Protein AF-D5AI61-F1 (afdb_monomer_lite)

Foldseek 3Di:
DVVVVVPPPVDDDDQDDWAWDWPFQALKIWTDQSVLQKIKIWAAFAQNYKQDDDDPNPPQLSQRVRQRAMDMDFVPPCWCHDCCVVPFDSQQGAQHKHFPDDDGGRPQTDGHPDPQFTKDDDPRQWIKTWDFDAHSVRQWTWTWIWIGHNNDIDTDIPPIGGDDPRDMDGRNDDTDDDPPFDKWKDFPNHTDDQQDKDKDAFTQKIWMDSPDSRPIDMDGDPGTHIDIGHDDD

Secondary structure (DSSP, 8-state):
-HHHHHH-TTSPPPPP--EEEEETTTTEEEEEETTTTEEEEEE--BTTBBS---BTTB-TT-TTTTSSEEEEESS-TTTTSTTHHHHS-GGG-TT-EEE-----TT----B-S---EEEEEETTTEEEEEEEEE-TTSSEEEEEEEEEESS-EEEEEEEEEE--TT-EEE-----PPPTTPPPEEEETTEEE-TTS-EEEEEEEEEEEESS-GGG-EEEEEEEEEEEEE----

InterPro domains:
  IPR003159 Polysaccharide lyase family 8, central domain [PF02278] (22-224)
  IPR011013 Galactose mutarotase-like domain superfamily [SSF74650] (19-230)
  IPR014718 Glycoside hydrolase-type carbohydrate-binding [G3DSA:2.70.98.10] (24-233)
  IPR038970 Polysaccharide lyase 8 [PTHR38481] (18-225)

pLDDT: mean 97.15, std 2.99, range [64.62, 98.94]

Sequence (233 aa):
MVNKLLADNQIPAEVDKDYIAAFNNMDKFVYRSAQEGFTFALSMYSSKTQNYEDMNNENRKGWYTADGMVYLYNDDLSHYSNHYWATVDPYRLPGTTTTKDKREDGSGEVTLASDFVGASQLGNRLATIAMNFNNWNNSLTARKAWIVLGNKIVFLGTDIQHQSAQGAVTTIENRKLLTGEKYSYYINGQPVDLSKEVVTDKTQSFYMTNGKDNQSIGYVFLNQLPTYAKLDQ

Radius of gyration: 18.95 Å; chains: 1; bounding box: 59×38×42 Å

Structure (mmCIF, N/CA/C/O backbone):
data_AF-D5AI61-F1
#
_entry.id   AF-D5AI61-F1
#
loop_
_atom_site.group_PDB
_atom_site.id
_atom_site.type_symbol
_atom_site.label_atom_id
_atom_site.label_alt_id
_atom_site.label_comp_id
_atom_site.label_asym_id
_atom_site.label_entity_id
_atom_site.label_seq_id
_atom_site.pdbx_PDB_ins_code
_atom_site.Cartn_x
_atom_site.Cartn_y
_atom_site.Cartn_z
_atom_site.occupancy
_atom_site.B_iso_or_equiv
_atom_site.auth_seq_id
_atom_site.auth_comp_id
_atom_site.auth_asym_id
_atom_site.auth_atom_id
_atom_site.pdbx_PDB_model_num
ATOM 1 N N . MET A 1 1 ? -34.255 14.496 3.385 1.00 82.88 1 MET A N 1
ATOM 2 C CA . MET A 1 1 ? -34.353 13.029 3.225 1.00 82.88 1 MET A CA 1
ATOM 3 C C . MET A 1 1 ? -33.429 12.315 4.209 1.00 82.88 1 MET A C 1
ATOM 5 O O . MET A 1 1 ? -33.955 11.610 5.054 1.00 82.88 1 MET A O 1
ATOM 9 N N . VAL A 1 2 ? -32.115 12.590 4.215 1.00 94.62 2 VAL A N 1
ATOM 10 C CA . VAL A 1 2 ? -31.148 11.982 5.163 1.00 94.62 2 VAL A CA 1
ATOM 11 C C . VAL A 1 2 ? -31.509 12.202 6.640 1.00 94.62 2 VAL A C 1
ATOM 13 O O . VAL A 1 2 ? -31.572 11.239 7.389 1.00 94.62 2 VAL A O 1
ATOM 16 N N . ASN A 1 3 ? -31.861 13.426 7.053 1.00 96.25 3 ASN A N 1
ATOM 17 C CA . ASN A 1 3 ? -32.232 13.690 8.456 1.00 96.25 3 ASN A CA 1
ATOM 18 C C . ASN A 1 3 ? -33.438 12.869 8.936 1.00 96.25 3 ASN A C 1
ATOM 20 O O . ASN A 1 3 ? -33.530 12.569 10.118 1.00 96.25 3 ASN A O 1
ATOM 24 N N . LYS A 1 4 ? -34.363 12.515 8.031 1.00 96.19 4 LYS A N 1
ATOM 25 C CA . LYS A 1 4 ? -35.506 11.664 8.383 1.00 96.19 4 LYS A CA 1
ATOM 26 C C . LYS A 1 4 ? -35.062 10.219 8.609 1.00 96.19 4 LYS A C 1
ATOM 28 O O . LYS A 1 4 ? -35.510 9.624 9.569 1.00 96.19 4 LYS A O 1
ATOM 33 N N . LEU A 1 5 ? -34.157 9.705 7.773 1.00 95.31 5 LEU A N 1
ATOM 34 C CA . LEU A 1 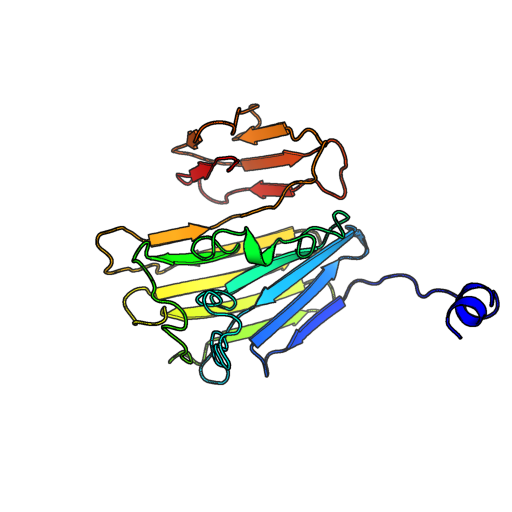5 ? -33.568 8.372 7.931 1.00 95.31 5 LEU A CA 1
ATOM 35 C C . LEU A 1 5 ? -32.780 8.252 9.244 1.00 95.31 5 LEU A C 1
ATOM 37 O O . LEU A 1 5 ? -32.985 7.307 9.988 1.00 95.31 5 LEU A O 1
ATOM 41 N N . LEU A 1 6 ? -31.922 9.231 9.554 1.00 95.62 6 LEU A N 1
ATOM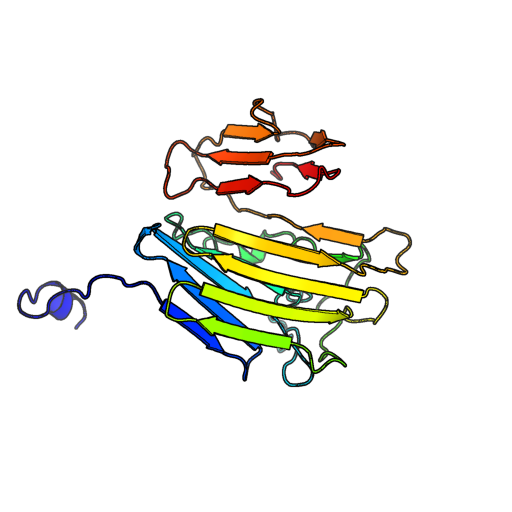 42 C CA . LEU A 1 6 ? -31.108 9.218 10.780 1.00 95.62 6 LEU A CA 1
ATOM 43 C C . LEU A 1 6 ? -31.936 9.351 12.066 1.00 95.62 6 LEU A C 1
ATOM 45 O O . LEU A 1 6 ? -31.479 8.942 13.127 1.00 95.62 6 LEU A O 1
ATOM 49 N N . ALA A 1 7 ? -33.122 9.956 11.980 1.00 95.81 7 ALA A N 1
ATOM 50 C CA . ALA A 1 7 ? -34.032 10.116 13.111 1.00 95.81 7 ALA A CA 1
ATOM 51 C C . ALA A 1 7 ? -35.032 8.955 13.254 1.00 95.81 7 ALA A C 1
ATOM 53 O O . ALA A 1 7 ? -35.775 8.911 14.237 1.00 95.81 7 ALA A O 1
ATOM 54 N N . ASP A 1 8 ? -35.101 8.051 12.274 1.00 96.50 8 ASP A N 1
ATOM 55 C CA . ASP A 1 8 ? -36.053 6.947 12.273 1.00 96.50 8 ASP A CA 1
ATOM 56 C C . ASP A 1 8 ? -35.492 5.738 13.031 1.00 96.50 8 ASP A C 1
ATOM 58 O O . ASP A 1 8 ? -34.807 4.881 12.478 1.00 96.50 8 ASP A O 1
ATOM 62 N N . ASN A 1 9 ? -35.832 5.651 14.318 1.00 94.81 9 ASN A N 1
ATOM 63 C CA . ASN A 1 9 ? -35.420 4.550 15.192 1.00 94.81 9 ASN A CA 1
ATOM 64 C C . ASN A 1 9 ? -36.032 3.186 14.806 1.00 94.81 9 ASN A C 1
ATOM 66 O O . ASN A 1 9 ? -35.686 2.180 15.425 1.00 94.81 9 ASN A O 1
ATOM 70 N N . GLN A 1 10 ? -36.953 3.128 13.832 1.00 96.88 10 GLN A N 1
ATOM 71 C CA . GLN A 1 10 ? -37.458 1.861 13.288 1.00 96.88 10 GLN A CA 1
ATOM 72 C C . GLN A 1 10 ? -36.506 1.248 12.256 1.00 96.88 10 GLN A C 1
ATOM 74 O O . GLN A 1 10 ? -36.658 0.074 11.918 1.00 96.88 10 GLN A O 1
ATOM 79 N N . ILE A 1 11 ? -35.527 2.015 11.769 1.00 95.38 11 ILE A N 1
ATOM 80 C CA . ILE A 1 11 ? -34.514 1.560 10.819 1.00 95.38 11 ILE A CA 1
ATOM 81 C C . ILE A 1 11 ? -33.218 1.301 11.602 1.00 95.38 11 ILE A C 1
ATOM 83 O O . ILE A 1 11 ? -32.476 2.241 11.891 1.00 95.38 11 ILE A O 1
ATOM 87 N N . PRO A 1 12 ? -32.925 0.048 11.994 1.00 93.56 12 PRO A N 1
ATOM 88 C CA . PRO A 1 12 ? -31.716 -0.252 12.746 1.00 93.56 12 PRO A CA 1
ATOM 89 C C . PRO A 1 12 ? -30.473 -0.061 11.873 1.00 93.56 12 PRO A C 1
ATOM 91 O O . PRO A 1 12 ? -30.453 -0.444 10.702 1.00 93.56 12 PRO A O 1
ATOM 94 N N . ALA A 1 13 ? -29.409 0.477 12.469 1.00 92.88 13 ALA A N 1
ATOM 95 C CA . ALA A 1 13 ? -28.090 0.439 11.854 1.00 92.88 13 ALA A CA 1
ATOM 96 C C . ALA A 1 13 ? -27.605 -1.016 11.775 1.00 92.88 13 ALA A C 1
ATOM 98 O O . ALA A 1 13 ? -27.702 -1.766 12.750 1.00 92.88 13 ALA A O 1
ATOM 99 N N . GLU A 1 14 ? -27.080 -1.418 10.619 1.00 93.12 14 GLU A N 1
ATOM 100 C CA . GLU A 1 14 ? -26.435 -2.721 10.496 1.00 93.12 14 GLU A CA 1
ATOM 101 C C . GLU A 1 14 ? -25.101 -2.716 11.255 1.00 93.12 14 GLU A C 1
ATOM 103 O O . GLU A 1 14 ? -24.367 -1.728 11.256 1.00 93.12 14 GLU A O 1
ATOM 108 N N . VAL A 1 15 ? -24.797 -3.829 11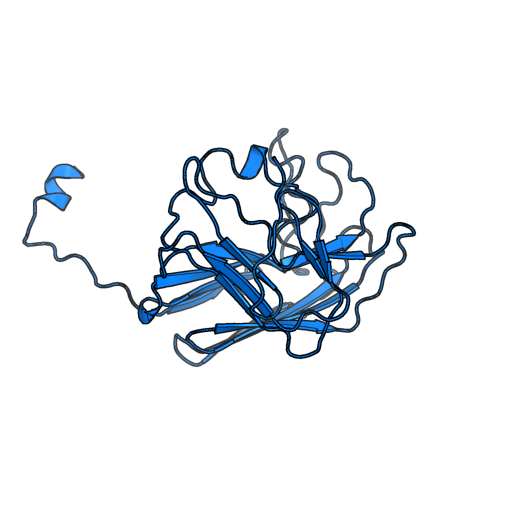.921 1.00 92.12 15 VAL A N 1
ATOM 109 C CA . VAL A 1 15 ? -23.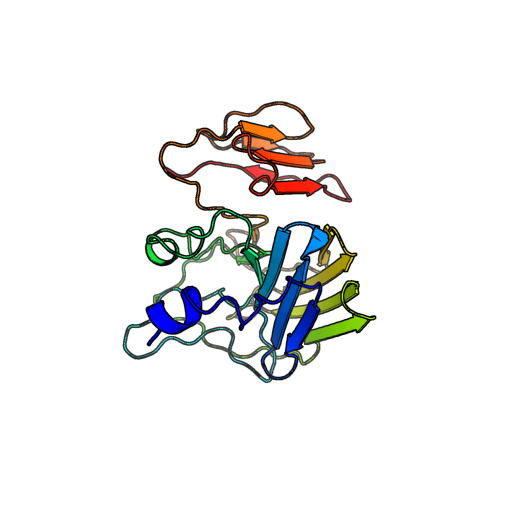504 -4.024 12.577 1.00 92.12 15 VAL A CA 1
ATOM 110 C C . VAL A 1 15 ? -22.482 -4.437 11.525 1.00 92.12 15 VAL A C 1
ATOM 112 O O . VAL A 1 15 ? -22.720 -5.387 10.777 1.00 92.12 15 VAL A O 1
ATOM 115 N N . ASP A 1 16 ? -21.341 -3.750 11.509 1.00 92.31 16 ASP A N 1
ATOM 116 C CA . ASP A 1 16 ? -20.201 -4.082 10.656 1.00 92.31 16 ASP A CA 1
ATOM 117 C C . ASP A 1 16 ? -19.784 -5.553 10.812 1.00 92.31 16 ASP A C 1
ATOM 119 O O . ASP A 1 16 ? -19.707 -6.096 11.917 1.00 92.31 16 ASP A O 1
ATOM 123 N N . LYS A 1 17 ? -19.481 -6.203 9.685 1.00 96.81 17 LYS A N 1
ATOM 124 C CA . LYS A 1 17 ? -19.081 -7.615 9.622 1.00 96.81 17 LYS A CA 1
ATOM 125 C C . LYS A 1 17 ? -17.765 -7.770 8.884 1.00 96.81 17 LYS A C 1
ATOM 127 O O . LYS A 1 17 ? -17.428 -6.976 8.006 1.00 96.81 17 LYS A O 1
ATOM 132 N N . ASP A 1 18 ? -17.053 -8.842 9.211 1.00 98.00 18 ASP A N 1
ATOM 133 C CA . ASP A 1 18 ? -15.907 -9.245 8.413 1.00 98.00 18 ASP A CA 1
ATOM 134 C C . ASP A 1 18 ? -16.371 -9.689 7.028 1.00 98.00 18 ASP A C 1
ATOM 136 O O . ASP A 1 18 ? -17.291 -10.509 6.902 1.00 98.00 18 ASP A O 1
ATOM 140 N N . TYR A 1 19 ? -15.710 -9.193 5.989 1.00 97.94 19 TYR A N 1
ATOM 141 C CA . TYR A 1 19 ? -15.946 -9.660 4.632 1.00 97.94 19 TYR A CA 1
ATOM 142 C C . TYR A 1 19 ? -14.691 -9.547 3.777 1.00 97.94 19 TYR A C 1
ATOM 144 O O . TYR A 1 19 ? -13.833 -8.690 3.989 1.00 97.94 19 TYR A O 1
ATOM 152 N N . ILE A 1 20 ? -14.628 -10.413 2.770 1.00 98.62 20 ILE A N 1
ATOM 153 C CA . ILE A 1 20 ? -13.637 -10.364 1.702 1.00 98.62 20 ILE A CA 1
ATOM 154 C C . ILE A 1 20 ? -14.385 -10.209 0.385 1.00 98.62 20 ILE A C 1
ATOM 156 O O . ILE A 1 20 ? -15.352 -10.928 0.131 1.00 98.62 20 ILE A O 1
ATOM 160 N N . ALA A 1 21 ? -13.912 -9.288 -0.446 1.00 98.31 21 ALA A N 1
ATOM 161 C CA . ALA A 1 21 ? -14.341 -9.135 -1.822 1.00 98.31 21 ALA A CA 1
ATOM 162 C C . ALA A 1 21 ? -13.124 -9.249 -2.751 1.00 98.31 21 ALA A C 1
ATOM 164 O O . ALA A 1 21 ? -12.309 -8.329 -2.870 1.00 98.31 21 ALA A O 1
ATOM 165 N N . ALA A 1 22 ? -12.999 -10.406 -3.403 1.00 98.31 22 ALA A N 1
ATOM 166 C CA . ALA A 1 22 ? -12.001 -10.671 -4.433 1.00 98.31 22 ALA A CA 1
ATOM 167 C C . ALA A 1 22 ? -12.536 -10.263 -5.817 1.00 98.31 22 ALA A C 1
ATOM 169 O O . ALA A 1 22 ? -13.151 -11.059 -6.530 1.00 98.31 22 ALA A O 1
ATOM 170 N N . PHE A 1 23 ? -12.295 -9.017 -6.222 1.00 98.56 23 PHE A N 1
ATOM 171 C CA . PHE A 1 23 ? -12.720 -8.486 -7.517 1.00 98.56 23 PHE A CA 1
ATOM 172 C C . PHE A 1 23 ? -11.721 -8.839 -8.629 1.00 98.56 23 PHE A C 1
ATOM 174 O O . PHE A 1 23 ? -11.141 -7.967 -9.276 1.00 98.56 23 PHE A O 1
ATOM 181 N N . ASN A 1 24 ? -11.540 -10.139 -8.874 1.00 98.69 24 ASN A N 1
ATOM 182 C CA . ASN A 1 24 ? -10.566 -10.672 -9.837 1.00 98.69 24 ASN A CA 1
ATOM 183 C C . ASN A 1 24 ? -10.771 -10.170 -11.279 1.00 98.69 24 ASN A C 1
ATOM 185 O O . ASN A 1 24 ? -9.823 -10.137 -12.057 1.00 98.69 24 ASN A O 1
ATOM 189 N N . ASN A 1 25 ? -11.986 -9.761 -11.653 1.00 98.38 25 ASN A N 1
ATOM 190 C CA . ASN A 1 25 ? -12.260 -9.230 -12.994 1.00 98.38 25 ASN A CA 1
ATOM 191 C C . ASN A 1 25 ? -11.723 -7.808 -13.209 1.00 98.38 25 ASN A C 1
ATOM 193 O O . ASN A 1 25 ? -11.596 -7.389 -14.352 1.00 98.38 25 ASN A O 1
ATOM 197 N N . MET A 1 26 ? -11.406 -7.084 -12.134 1.00 98.50 26 MET A N 1
ATOM 198 C CA . MET A 1 26 ? -10.791 -5.753 -12.194 1.00 98.50 26 MET A CA 1
ATOM 199 C C . MET A 1 26 ? -9.476 -5.668 -11.400 1.00 98.50 26 MET A C 1
ATOM 201 O O . MET A 1 26 ? -8.980 -4.577 -11.121 1.00 98.50 26 MET A O 1
ATOM 205 N N . ASP A 1 27 ? -8.926 -6.826 -11.019 1.00 98.81 27 ASP A N 1
ATOM 206 C CA . ASP A 1 27 ? -7.678 -6.980 -10.266 1.00 98.81 27 ASP A CA 1
ATOM 207 C C . ASP A 1 27 ? -7.628 -6.119 -8.986 1.00 98.81 27 ASP A C 1
ATOM 209 O O . ASP A 1 27 ? -6.625 -5.483 -8.662 1.00 98.81 27 ASP A O 1
ATOM 213 N N . LYS A 1 28 ? -8.742 -6.090 -8.243 1.00 98.88 28 LYS A N 1
ATOM 214 C CA . LYS A 1 28 ? -8.846 -5.426 -6.934 1.00 98.88 28 LYS A CA 1
ATOM 215 C C . LYS A 1 28 ? -9.217 -6.421 -5.846 1.00 98.88 28 LYS A C 1
ATOM 217 O O . LYS A 1 28 ? -9.885 -7.426 -6.092 1.00 98.88 28 LYS A O 1
ATOM 222 N N . PHE A 1 29 ? -8.812 -6.118 -4.622 1.00 98.88 29 PHE A N 1
ATOM 223 C CA . PHE A 1 29 ? -9.141 -6.922 -3.452 1.00 98.88 29 PHE A CA 1
ATOM 224 C C . PHE A 1 29 ? -9.470 -6.020 -2.266 1.00 98.88 29 PHE A C 1
ATOM 226 O O . PHE A 1 29 ? -8.781 -5.029 -2.040 1.00 98.88 29 PHE A O 1
ATOM 233 N N . VAL A 1 30 ? -10.506 -6.377 -1.507 1.00 98.88 30 VAL A N 1
ATOM 234 C CA . VAL A 1 30 ? -10.900 -5.698 -0.268 1.00 98.88 30 VAL A CA 1
ATOM 235 C C . VAL A 1 30 ? -11.107 -6.735 0.827 1.00 98.88 30 VAL A C 1
ATOM 237 O O . VAL A 1 30 ? -11.789 -7.738 0.624 1.00 98.88 30 VAL A O 1
ATOM 240 N N . TYR A 1 31 ? -10.552 -6.467 2.003 1.00 98.81 31 TYR A N 1
ATOM 241 C CA . TYR A 1 31 ? -10.808 -7.191 3.236 1.00 98.81 31 TYR A CA 1
ATOM 242 C C . TYR A 1 31 ? -11.186 -6.211 4.344 1.00 98.81 31 TYR A C 1
ATOM 244 O O . TYR A 1 31 ? -10.370 -5.387 4.754 1.00 98.81 31 TYR A O 1
ATOM 252 N N . ARG A 1 32 ? -12.410 -6.327 4.859 1.00 98.38 32 ARG A N 1
ATOM 253 C CA . ARG A 1 32 ? -12.859 -5.646 6.076 1.00 98.38 32 ARG A CA 1
ATOM 254 C C . ARG A 1 32 ? -12.704 -6.604 7.251 1.00 98.38 32 ARG A C 1
ATOM 256 O O . ARG A 1 32 ? -13.327 -7.662 7.256 1.00 98.38 32 ARG A O 1
ATOM 263 N N . SER A 1 33 ? -11.929 -6.202 8.255 1.00 97.94 33 SER A N 1
ATOM 264 C CA . SER A 1 33 ? -11.872 -6.857 9.564 1.00 97.94 33 SER A CA 1
ATOM 265 C C . SER A 1 33 ? -12.657 -6.021 10.572 1.00 97.94 33 SER A C 1
ATOM 267 O O . SER A 1 33 ? -12.100 -5.128 11.213 1.00 97.94 33 SER A O 1
ATOM 269 N N . ALA A 1 34 ? -13.963 -6.265 10.688 1.00 96.50 34 ALA A N 1
ATOM 270 C CA . ALA A 1 34 ? -14.834 -5.577 11.639 1.00 96.50 34 ALA A CA 1
ATOM 271 C C . ALA A 1 34 ? -14.358 -5.777 13.081 1.00 96.50 34 ALA A C 1
ATOM 273 O O . ALA A 1 34 ? -14.339 -4.819 13.848 1.00 96.50 34 ALA A O 1
ATOM 274 N N . GLN A 1 35 ? -13.884 -6.985 13.404 1.00 94.50 35 GLN A N 1
ATOM 275 C CA . GLN A 1 35 ? -13.362 -7.315 14.737 1.00 94.50 35 GLN A CA 1
ATOM 276 C C . GLN A 1 35 ? -12.160 -6.453 15.142 1.00 94.50 35 GLN A C 1
ATOM 278 O O . GLN A 1 35 ? -12.032 -6.100 16.306 1.00 94.50 35 GLN A O 1
ATOM 283 N N . GLU A 1 36 ? -11.301 -6.106 14.181 1.00 96.44 36 GLU A N 1
ATOM 284 C CA . GLU A 1 36 ? -10.056 -5.364 14.430 1.00 96.44 36 GLU A CA 1
ATOM 285 C C . GLU A 1 36 ? -10.150 -3.889 14.004 1.00 96.44 36 GLU A C 1
ATOM 287 O O . GLU A 1 36 ? -9.160 -3.168 14.044 1.00 96.44 36 GLU A O 1
ATOM 292 N N . GLY A 1 37 ? -11.314 -3.434 13.527 1.00 96.50 37 GLY A N 1
ATOM 293 C CA . GLY A 1 37 ? -11.520 -2.029 13.167 1.00 96.50 37 GLY A CA 1
ATOM 294 C C . GLY A 1 37 ? -10.734 -1.525 11.947 1.00 96.50 37 GLY A C 1
ATOM 295 O O . GLY A 1 37 ? -10.520 -0.325 11.837 1.00 96.50 37 GLY A O 1
ATOM 296 N N . PHE A 1 38 ? -10.324 -2.389 11.005 1.00 98.25 38 PHE A N 1
ATOM 297 C CA . PHE A 1 38 ? -9.625 -1.939 9.788 1.00 98.25 38 PHE A CA 1
ATOM 298 C C . PHE A 1 38 ? -10.205 -2.498 8.481 1.00 98.25 38 PHE A C 1
ATOM 300 O O . PHE A 1 38 ? -10.920 -3.507 8.464 1.00 98.25 38 PHE A O 1
ATOM 307 N N . THR A 1 39 ? -9.870 -1.840 7.369 1.00 98.69 39 THR A N 1
ATOM 308 C CA . THR A 1 39 ? -10.045 -2.359 6.005 1.00 98.69 39 THR A CA 1
ATOM 309 C C . THR A 1 39 ? -8.709 -2.338 5.277 1.00 98.69 39 THR A C 1
ATOM 311 O O . THR A 1 39 ? -8.061 -1.298 5.189 1.00 98.69 39 THR A O 1
ATOM 314 N N . PHE A 1 40 ? -8.313 -3.482 4.734 1.00 98.88 40 PHE A N 1
ATOM 315 C CA . PHE A 1 40 ? -7.188 -3.622 3.822 1.00 98.88 40 PHE A CA 1
ATOM 316 C C . PHE A 1 40 ? -7.724 -3.688 2.394 1.00 98.88 40 PHE A C 1
ATOM 318 O O . PHE A 1 40 ? -8.585 -4.516 2.099 1.00 98.88 40 PHE A O 1
ATOM 325 N N . ALA A 1 41 ? -7.214 -2.848 1.502 1.00 98.88 41 ALA A N 1
ATOM 326 C CA . ALA A 1 41 ? -7.493 -2.955 0.079 1.00 98.88 41 ALA A CA 1
ATOM 327 C C . ALA A 1 41 ? -6.196 -3.005 -0.722 1.00 98.88 41 ALA A C 1
ATOM 329 O O . ALA A 1 41 ? -5.167 -2.464 -0.318 1.00 98.88 41 ALA A O 1
ATOM 330 N N . LEU A 1 42 ? -6.254 -3.686 -1.858 1.00 98.94 42 LEU A N 1
ATOM 331 C CA . LEU A 1 42 ? -5.119 -3.885 -2.739 1.00 98.94 42 LEU A CA 1
ATOM 332 C C . LEU A 1 42 ? -5.515 -3.533 -4.168 1.00 98.94 42 LEU A C 1
ATOM 334 O O . LEU A 1 42 ? -6.523 -4.025 -4.689 1.00 98.94 42 LEU A O 1
ATOM 338 N N . SER A 1 43 ? -4.686 -2.703 -4.789 1.00 98.94 43 SER A N 1
ATOM 339 C CA . SER A 1 43 ? -4.784 -2.335 -6.190 1.00 98.94 43 SER A CA 1
ATOM 340 C C . SER A 1 43 ? -3.696 -3.055 -6.977 1.00 98.94 43 SER A C 1
ATOM 342 O O . SER A 1 43 ? -2.504 -2.826 -6.766 1.00 98.94 43 SER A O 1
ATOM 344 N N . MET A 1 44 ? -4.124 -3.962 -7.851 1.00 98.88 44 MET A N 1
ATOM 345 C CA . MET A 1 44 ? -3.277 -4.676 -8.800 1.00 98.88 44 MET A CA 1
ATOM 346 C C . MET A 1 44 ? -3.752 -4.378 -10.224 1.00 98.88 44 MET A C 1
ATOM 348 O O . MET A 1 44 ? -4.821 -3.791 -10.432 1.00 98.88 44 MET A O 1
ATOM 352 N N . TYR A 1 45 ? -2.973 -4.834 -11.195 1.00 98.69 45 TYR A N 1
ATOM 353 C CA . TYR A 1 45 ? -3.362 -4.909 -12.595 1.00 98.69 45 TYR A CA 1
ATOM 354 C C . TYR A 1 45 ? -2.825 -6.197 -13.214 1.00 98.69 45 TYR A C 1
ATOM 356 O O . TYR A 1 45 ? -1.982 -6.870 -12.617 1.00 98.69 45 TYR A O 1
ATOM 364 N N . SER A 1 46 ? -3.338 -6.566 -14.381 1.00 98.62 46 SER A N 1
ATOM 365 C CA . SER A 1 46 ? -2.952 -7.779 -15.107 1.00 98.62 46 SER A CA 1
ATOM 366 C C . SER A 1 46 ? -2.961 -7.529 -16.614 1.00 98.62 46 SER A C 1
ATOM 368 O O . SER A 1 46 ? -2.978 -6.385 -17.059 1.00 98.62 46 SER A O 1
ATOM 370 N N . SER A 1 47 ? -2.964 -8.581 -17.424 1.00 98.12 47 SER A N 1
ATOM 371 C CA . SER A 1 47 ? -3.271 -8.481 -18.855 1.00 98.12 47 SER A CA 1
ATOM 372 C C . SER A 1 47 ? -4.679 -7.945 -19.153 1.00 98.12 47 SER A C 1
ATOM 374 O O . SER A 1 47 ? -4.921 -7.439 -20.246 1.00 98.12 47 SER A O 1
ATOM 376 N N . LYS A 1 48 ? -5.615 -8.043 -18.197 1.00 97.94 48 LYS A N 1
ATOM 377 C CA . LYS A 1 48 ? -7.027 -7.649 -18.362 1.00 97.94 48 LYS A CA 1
ATOM 378 C C . LYS A 1 48 ? -7.285 -6.178 -18.036 1.00 97.94 48 LYS A C 1
ATOM 380 O O . LYS A 1 48 ? -8.320 -5.647 -18.425 1.00 97.94 48 LYS A O 1
ATOM 385 N N . THR A 1 49 ? -6.409 -5.550 -17.255 1.00 98.56 49 THR A N 1
ATOM 386 C CA . THR A 1 49 ? -6.630 -4.216 -16.685 1.00 98.56 49 THR A CA 1
ATOM 387 C C . THR A 1 49 ? -5.383 -3.358 -16.814 1.00 98.56 49 THR A C 1
ATOM 389 O O . THR A 1 49 ? -4.260 -3.838 -16.680 1.00 98.56 49 THR A O 1
ATOM 392 N N . GLN A 1 50 ? -5.580 -2.074 -17.087 1.00 98.38 50 GLN A N 1
ATOM 393 C CA . GLN A 1 50 ? -4.497 -1.099 -17.134 1.00 98.38 50 GLN A CA 1
ATOM 394 C C . GLN A 1 50 ? -3.992 -0.798 -15.712 1.00 98.38 50 GLN A C 1
ATOM 396 O O . GLN A 1 50 ? -4.763 -0.847 -14.750 1.00 98.38 50 GLN A O 1
ATOM 401 N N . ASN A 1 51 ? -2.702 -0.491 -15.569 1.00 98.50 51 ASN A N 1
ATOM 402 C CA . ASN A 1 51 ? -2.087 -0.134 -14.287 1.00 98.50 51 ASN A CA 1
ATOM 403 C C . ASN A 1 51 ? -2.636 1.163 -13.681 1.00 98.50 51 ASN A C 1
ATOM 405 O O . ASN A 1 51 ? -2.787 1.262 -12.468 1.00 98.50 51 ASN A O 1
ATOM 409 N N . TYR A 1 52 ? -2.921 2.161 -14.503 1.00 98.75 52 TYR A N 1
ATOM 410 C CA . TYR A 1 52 ? -3.606 3.387 -14.116 1.00 98.75 52 TYR A CA 1
ATOM 411 C C . TYR A 1 52 ? -4.107 4.085 -15.384 1.00 98.75 52 TYR A C 1
ATOM 413 O O . TYR A 1 52 ? -3.702 3.717 -16.483 1.00 98.75 52 TYR A O 1
ATOM 421 N N . GLU A 1 53 ? -4.966 5.083 -15.216 1.00 98.75 53 GLU A N 1
ATOM 422 C CA . GLU A 1 53 ? -5.476 5.912 -16.310 1.00 98.75 53 GLU A CA 1
ATOM 423 C C . GLU A 1 53 ? -4.966 7.348 -16.127 1.00 98.75 53 GLU A C 1
ATOM 425 O O . GLU A 1 53 ? -5.110 7.912 -15.037 1.00 98.75 53 GLU A O 1
ATOM 430 N N . ASP A 1 54 ? -4.365 7.925 -17.170 1.00 98.38 54 ASP A N 1
ATOM 431 C CA . ASP A 1 54 ? -4.102 9.363 -17.311 1.00 98.38 54 ASP A CA 1
ATOM 432 C C . ASP A 1 54 ? -4.864 9.864 -18.530 1.00 98.38 54 ASP A C 1
ATOM 434 O O . ASP A 1 54 ? -4.619 9.463 -19.663 1.00 98.38 54 ASP A O 1
ATOM 438 N N . MET A 1 55 ? -5.811 10.767 -18.315 1.00 97.81 55 MET A N 1
ATOM 439 C CA . MET A 1 55 ? -6.514 11.397 -19.422 1.00 97.81 55 MET A CA 1
ATOM 440 C C . MET A 1 55 ? -6.983 12.787 -19.029 1.00 97.81 55 MET A C 1
ATOM 442 O O . MET A 1 55 ? -7.139 13.095 -17.854 1.00 97.81 55 MET A O 1
ATOM 446 N N . ASN A 1 56 ? -7.204 13.657 -20.016 1.00 98.12 56 ASN A N 1
ATOM 447 C CA . ASN A 1 56 ? -7.764 14.999 -19.804 1.00 98.12 56 ASN A CA 1
ATOM 448 C C . ASN A 1 56 ? -6.984 15.880 -18.806 1.00 98.12 56 ASN A C 1
ATOM 450 O O . ASN A 1 56 ? -7.557 16.762 -18.173 1.00 98.12 56 ASN A O 1
ATOM 454 N N . ASN A 1 57 ? -5.665 15.686 -18.706 1.00 98.00 57 ASN A N 1
ATOM 455 C CA . ASN A 1 57 ? -4.796 16.305 -17.700 1.00 98.00 57 ASN A CA 1
ATOM 456 C C . ASN A 1 57 ? -5.097 15.912 -16.240 1.00 98.00 57 ASN A C 1
ATOM 458 O O . ASN A 1 57 ? -4.666 16.605 -15.316 1.00 98.00 57 ASN A O 1
ATOM 462 N N . GLU A 1 58 ? -5.776 14.794 -16.019 1.00 98.56 58 GLU A N 1
ATOM 463 C CA . GLU A 1 58 ? -6.091 14.249 -14.703 1.00 98.56 58 GLU A CA 1
ATOM 464 C C . GLU A 1 58 ? -5.206 13.037 -14.403 1.00 98.56 58 GLU A C 1
ATOM 466 O O . GLU A 1 58 ? -4.840 12.289 -15.300 1.00 98.56 58 GLU A O 1
ATOM 471 N N . ASN A 1 59 ? -4.859 12.843 -13.127 1.00 98.38 59 ASN A N 1
ATOM 472 C CA . ASN A 1 59 ? -4.049 11.711 -12.656 1.00 98.38 59 ASN A CA 1
ATOM 473 C C . ASN A 1 59 ? -2.628 11.599 -13.264 1.00 98.38 59 ASN A C 1
ATOM 475 O O . ASN A 1 59 ? -2.038 10.518 -13.301 1.00 98.38 59 ASN A O 1
ATOM 479 N N . ARG A 1 60 ? -2.015 12.746 -13.602 1.00 98.50 60 ARG A N 1
ATOM 480 C CA . ARG A 1 60 ? -0.661 12.879 -14.195 1.00 98.50 60 ARG A CA 1
ATOM 481 C C . ARG A 1 60 ? 0.454 12.076 -13.519 1.00 98.50 60 ARG A C 1
ATOM 483 O O . ARG A 1 60 ? 1.476 11.809 -14.146 1.00 98.50 60 ARG A O 1
ATOM 490 N N . LYS A 1 61 ? 0.288 11.715 -12.244 1.00 98.62 61 LYS A N 1
ATOM 491 C CA . LYS A 1 61 ? 1.276 10.990 -11.427 1.00 98.62 61 LYS A CA 1
ATOM 492 C C . LYS A 1 61 ? 0.725 9.690 -10.829 1.00 98.62 61 LYS A C 1
ATOM 494 O O . LYS A 1 61 ? 1.277 9.180 -9.859 1.00 98.62 61 LYS A O 1
ATOM 499 N N . GLY A 1 62 ? -0.334 9.130 -11.418 1.00 98.50 62 GLY A N 1
ATOM 500 C CA . GLY A 1 62 ? -0.957 7.863 -11.011 1.00 98.50 62 GLY A CA 1
ATOM 501 C C . GLY A 1 62 ? -0.134 6.604 -11.313 1.00 98.50 62 GLY A C 1
ATOM 502 O O . GLY A 1 62 ? -0.595 5.496 -11.049 1.00 98.50 62 GLY A O 1
ATOM 503 N N . TRP A 1 63 ? 1.084 6.780 -11.825 1.00 98.75 63 TRP A N 1
ATOM 504 C CA . TRP A 1 63 ? 2.015 5.797 -12.382 1.00 98.75 63 TRP A CA 1
ATOM 505 C C . TRP A 1 63 ? 2.088 4.416 -11.733 1.00 98.75 63 TRP A C 1
ATOM 507 O O . TRP A 1 63 ? 2.347 3.445 -12.439 1.00 98.75 63 TRP A O 1
ATOM 517 N N . TYR A 1 64 ? 1.968 4.347 -10.407 1.00 98.81 64 TYR A N 1
ATOM 518 C CA . TYR A 1 64 ? 2.191 3.132 -9.617 1.00 98.81 64 TYR A CA 1
ATOM 519 C C . TYR A 1 64 ? 0.967 2.747 -8.771 1.00 98.81 64 TYR A C 1
ATOM 521 O O . TYR A 1 64 ? 1.063 1.902 -7.882 1.00 98.81 64 TYR A O 1
ATOM 529 N N . THR A 1 65 ? -0.194 3.364 -9.018 1.00 98.88 65 THR A N 1
ATOM 530 C CA . THR A 1 65 ? -1.407 3.191 -8.193 1.00 98.88 65 THR A CA 1
ATOM 531 C C . THR A 1 65 ? -2.027 1.793 -8.271 1.00 98.88 65 THR A C 1
ATOM 533 O O . THR A 1 65 ? -2.885 1.465 -7.450 1.00 98.88 65 THR A O 1
ATOM 536 N N . ALA A 1 66 ? -1.571 0.931 -9.186 1.00 98.75 66 ALA A N 1
ATOM 537 C CA . ALA A 1 66 ? -1.925 -0.488 -9.211 1.00 98.75 66 ALA A CA 1
ATOM 538 C C . ALA A 1 66 ? -0.727 -1.449 -9.221 1.00 98.75 66 ALA A C 1
ATOM 540 O O . ALA A 1 66 ? -0.904 -2.639 -9.467 1.00 98.75 66 ALA A O 1
ATOM 541 N N . ASP A 1 67 ? 0.483 -0.999 -8.880 1.00 98.75 67 ASP A N 1
ATOM 542 C CA . ASP A 1 67 ? 1.689 -1.848 -8.850 1.00 98.75 67 ASP A CA 1
ATOM 543 C C . ASP A 1 67 ? 1.754 -2.718 -7.571 1.00 98.75 67 ASP A C 1
ATOM 545 O O . ASP A 1 67 ? 2.790 -2.859 -6.910 1.00 98.75 67 ASP A O 1
ATOM 549 N N . GLY A 1 68 ? 0.606 -3.271 -7.167 1.00 98.75 68 GLY A N 1
ATOM 550 C CA . GLY A 1 68 ? 0.393 -3.871 -5.854 1.00 98.75 68 GLY A CA 1
ATOM 551 C C . GLY A 1 68 ? 0.303 -2.821 -4.745 1.00 98.75 68 GLY A C 1
ATOM 552 O O . GLY A 1 68 ? 0.818 -3.059 -3.651 1.00 98.75 68 GLY A O 1
ATOM 553 N N . MET A 1 69 ? -0.299 -1.659 -5.035 1.00 98.94 69 MET A N 1
ATOM 554 C CA . MET A 1 69 ? -0.496 -0.589 -4.055 1.00 98.94 69 MET A CA 1
ATOM 555 C C . MET A 1 69 ? -1.479 -1.031 -2.971 1.00 98.94 69 MET A C 1
ATOM 557 O O . MET A 1 69 ? -2.535 -1.603 -3.251 1.00 98.94 69 MET A O 1
ATOM 561 N N . VAL A 1 70 ? -1.131 -0.729 -1.728 1.00 98.75 70 VAL A N 1
ATOM 562 C CA . VAL A 1 70 ? -1.864 -1.117 -0.528 1.00 98.75 70 VAL A CA 1
ATOM 563 C C . VAL A 1 70 ? -2.574 0.087 0.064 1.00 98.75 70 VAL A C 1
ATOM 565 O O . VAL A 1 70 ? -1.997 1.164 0.203 1.00 98.75 70 VAL A O 1
ATOM 568 N N . TYR A 1 71 ? -3.812 -0.139 0.486 1.00 98.94 71 TYR A N 1
ATOM 569 C CA . TYR A 1 71 ? -4.599 0.807 1.254 1.00 98.94 71 TYR A CA 1
ATOM 570 C C . TYR A 1 71 ? -4.962 0.198 2.606 1.00 98.94 71 TYR A C 1
ATOM 572 O O . TYR A 1 71 ? -5.417 -0.945 2.682 1.00 98.94 71 TYR A O 1
ATOM 580 N N . LEU A 1 72 ? -4.792 0.977 3.670 1.00 98.81 72 LEU A N 1
ATOM 581 C CA . LEU A 1 72 ? -5.181 0.623 5.029 1.00 98.81 72 LEU A CA 1
ATOM 582 C C . LEU A 1 72 ? -6.090 1.719 5.585 1.00 98.81 72 LEU A C 1
ATOM 584 O O . LEU A 1 72 ? -5.630 2.805 5.948 1.00 98.81 72 LEU A O 1
ATOM 588 N N . TYR A 1 73 ? -7.380 1.417 5.667 1.00 98.75 73 TYR A N 1
ATOM 589 C CA . TYR A 1 73 ? -8.360 2.251 6.348 1.00 98.75 73 TYR A CA 1
ATOM 590 C C . TYR A 1 73 ? -8.450 1.811 7.803 1.00 98.75 73 TYR A C 1
ATOM 592 O O . TYR A 1 73 ? -8.685 0.637 8.087 1.00 98.75 73 TYR A O 1
ATOM 600 N N . ASN A 1 74 ? -8.261 2.762 8.703 1.00 98.00 74 ASN A N 1
ATOM 601 C CA . ASN A 1 74 ? -8.432 2.625 10.142 1.00 98.00 74 ASN A CA 1
ATOM 602 C C . ASN A 1 74 ? -9.174 3.878 10.643 1.00 98.00 74 ASN A C 1
ATOM 604 O O . ASN A 1 74 ? -9.770 4.595 9.835 1.00 98.00 74 ASN A O 1
ATOM 608 N N . ASP A 1 75 ? -9.119 4.183 11.937 1.00 97.38 75 ASP A N 1
ATOM 609 C CA . ASP A 1 75 ? -9.898 5.296 12.492 1.00 97.38 75 ASP A CA 1
ATOM 610 C C . ASP A 1 75 ? -9.338 6.695 12.151 1.00 97.38 75 ASP A C 1
ATOM 612 O O . ASP A 1 75 ? -9.904 7.704 12.573 1.00 97.38 75 ASP A O 1
ATOM 616 N N . ASP A 1 76 ? -8.253 6.809 11.371 1.00 97.81 76 ASP A N 1
ATOM 617 C CA . ASP A 1 76 ? -7.961 8.043 10.626 1.00 97.81 76 ASP A CA 1
ATOM 618 C C . ASP A 1 76 ? -8.801 8.083 9.340 1.00 97.81 76 ASP A C 1
ATOM 620 O O . ASP A 1 76 ? -8.344 7.777 8.235 1.00 97.81 76 ASP A O 1
ATOM 624 N N . LEU A 1 77 ? -10.052 8.523 9.488 1.00 97.38 77 LEU A N 1
ATOM 625 C CA . LEU A 1 77 ? -11.004 8.665 8.380 1.00 97.38 77 LEU A CA 1
ATOM 626 C C . LEU A 1 77 ? -10.549 9.674 7.313 1.00 97.38 77 LEU A C 1
ATOM 628 O O . LEU A 1 77 ? -11.093 9.709 6.209 1.00 97.38 77 LEU A O 1
ATOM 632 N N . SER A 1 78 ? -9.568 10.520 7.632 1.00 97.69 78 SER A N 1
ATOM 633 C CA . SER A 1 78 ? -9.084 11.570 6.745 1.00 97.69 78 SER A CA 1
ATOM 634 C C . SER A 1 78 ? -7.855 11.165 5.937 1.00 97.69 78 SER A C 1
ATOM 636 O O . SER A 1 78 ? -7.402 11.959 5.108 1.00 97.69 78 SER A O 1
ATOM 638 N N . HIS A 1 79 ? -7.319 9.959 6.156 1.00 98.44 79 HIS A N 1
ATOM 639 C CA . HIS A 1 79 ? -6.010 9.537 5.669 1.00 98.44 79 HIS A CA 1
ATOM 640 C C . HIS A 1 79 ? -5.815 9.766 4.161 1.00 98.44 79 HIS A C 1
ATOM 642 O O . HIS A 1 79 ? -4.940 10.536 3.769 1.00 98.44 79 HIS A O 1
ATOM 648 N N . TYR A 1 80 ? -6.690 9.193 3.328 1.00 98.56 80 TYR A N 1
ATOM 649 C CA . TYR A 1 80 ? -6.670 9.341 1.862 1.00 98.56 80 TYR A CA 1
ATOM 650 C C . TYR A 1 80 ? -7.410 10.594 1.347 1.00 98.56 80 TYR A C 1
ATOM 652 O O . TYR A 1 80 ? -7.483 10.827 0.141 1.00 98.56 80 TYR A O 1
ATOM 660 N N . SER A 1 81 ? -7.946 11.412 2.257 1.00 97.75 81 SER A N 1
ATOM 661 C CA . SER A 1 81 ? -8.580 12.713 1.992 1.00 97.75 81 SER A CA 1
ATOM 662 C C . SER A 1 81 ? -7.610 13.848 2.349 1.00 97.75 81 SER A C 1
ATOM 664 O O . SER A 1 81 ? -6.401 13.622 2.402 1.00 97.75 81 SER A O 1
ATOM 666 N N . ASN A 1 82 ? -8.096 15.074 2.595 1.00 96.50 82 ASN A N 1
ATOM 667 C CA . ASN A 1 82 ? -7.300 16.207 3.097 1.00 96.50 82 ASN A CA 1
ATOM 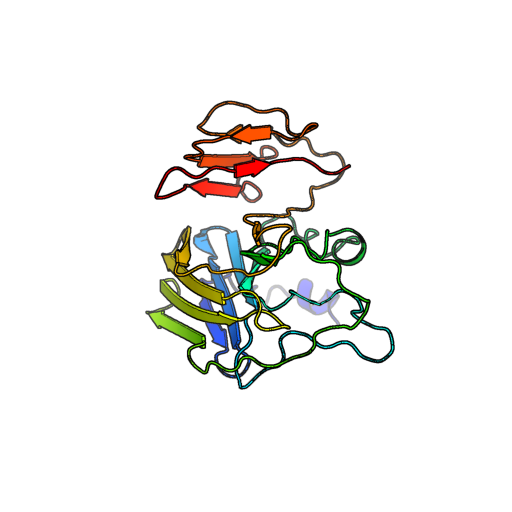668 C C . ASN A 1 82 ? -5.939 16.335 2.391 1.00 96.50 82 ASN A C 1
ATOM 670 O O . ASN A 1 82 ? -4.889 16.204 3.018 1.00 96.50 82 ASN A O 1
ATOM 674 N N . HIS A 1 83 ? -5.996 16.512 1.069 1.00 97.31 83 HIS A N 1
ATOM 675 C CA . HIS A 1 83 ? -4.850 16.716 0.178 1.00 97.31 83 HIS A CA 1
ATOM 676 C C . HIS A 1 83 ? -3.852 15.555 0.043 1.00 97.31 83 HIS A C 1
ATOM 678 O O . HIS A 1 83 ? -2.834 15.757 -0.606 1.00 97.31 83 HIS A O 1
ATOM 684 N N . TYR A 1 84 ? -4.153 14.346 0.542 1.00 98.38 84 TYR A N 1
ATOM 685 C CA . TYR A 1 84 ? -3.274 13.170 0.414 1.00 98.38 84 TYR A CA 1
ATOM 686 C C . TYR A 1 84 ? -2.694 13.005 -0.996 1.00 98.38 84 TYR A C 1
ATOM 688 O O . TYR A 1 84 ? -1.483 12.968 -1.166 1.00 98.38 84 TYR A O 1
ATOM 696 N N . TRP A 1 85 ? -3.548 12.981 -2.022 1.00 98.56 85 TRP A N 1
ATOM 697 C CA . TRP A 1 85 ? -3.116 12.764 -3.407 1.00 98.56 85 TRP A CA 1
ATOM 698 C C . TRP A 1 85 ? -2.251 13.888 -3.983 1.00 98.56 85 TRP A C 1
ATOM 700 O O . TRP A 1 85 ? -1.502 13.657 -4.926 1.00 98.56 85 TRP A O 1
ATOM 710 N N . ALA A 1 86 ? -2.341 15.095 -3.424 1.00 97.62 86 ALA A N 1
ATOM 711 C CA . ALA A 1 86 ? -1.526 16.227 -3.848 1.00 97.62 86 ALA A CA 1
ATOM 712 C C . ALA A 1 86 ? -0.156 16.265 -3.149 1.00 97.62 86 ALA A C 1
ATOM 714 O O . ALA A 1 86 ? 0.736 16.963 -3.628 1.00 97.62 86 ALA A O 1
ATOM 715 N N . THR A 1 87 ? 0.009 15.555 -2.027 1.00 97.38 87 THR A N 1
ATOM 716 C CA . THR A 1 87 ? 1.208 15.636 -1.177 1.00 97.38 87 THR A CA 1
ATOM 717 C C . THR A 1 87 ? 1.963 14.321 -1.023 1.00 97.38 87 THR A C 1
ATOM 719 O O . THR A 1 87 ? 3.143 14.350 -0.685 1.00 97.38 87 THR A O 1
ATOM 722 N N . VAL A 1 88 ? 1.324 13.174 -1.263 1.00 98.25 88 VAL A N 1
ATOM 723 C CA . VAL A 1 88 ? 1.992 11.870 -1.239 1.00 98.25 88 VAL A CA 1
ATOM 724 C C . VAL A 1 88 ? 3.109 11.837 -2.281 1.00 98.25 88 VAL A C 1
ATOM 726 O O . VAL A 1 88 ? 2.923 12.285 -3.411 1.00 98.25 88 VAL A O 1
ATOM 729 N N . ASP A 1 89 ? 4.269 11.286 -1.916 1.00 97.94 89 ASP A N 1
ATOM 730 C CA . ASP A 1 89 ? 5.329 10.999 -2.885 1.00 97.94 89 ASP A CA 1
ATOM 731 C C . ASP A 1 89 ? 4.839 9.910 -3.859 1.00 97.94 89 ASP A C 1
ATOM 733 O O . ASP A 1 89 ? 4.716 8.744 -3.455 1.00 97.94 89 ASP A O 1
ATOM 737 N N . PRO A 1 90 ? 4.577 10.241 -5.140 1.00 97.94 90 PRO A N 1
ATOM 738 C CA . PRO A 1 90 ? 4.029 9.282 -6.087 1.00 97.94 90 PRO A CA 1
ATOM 739 C C . PRO A 1 90 ? 5.011 8.150 -6.397 1.00 97.94 90 PRO A C 1
ATOM 741 O O . PRO A 1 90 ? 4.568 7.108 -6.852 1.00 97.94 90 PRO A O 1
ATOM 744 N N . TYR A 1 91 ? 6.317 8.296 -6.127 1.00 97.88 91 TYR A N 1
ATOM 745 C CA . TYR A 1 91 ? 7.308 7.224 -6.306 1.00 97.88 91 TYR A CA 1
ATOM 746 C C . TYR A 1 91 ? 7.321 6.211 -5.158 1.00 97.88 91 TYR A C 1
ATOM 748 O O . TYR A 1 91 ? 7.929 5.144 -5.282 1.00 97.88 91 TYR A O 1
ATOM 756 N N . ARG A 1 92 ? 6.667 6.541 -4.039 1.00 97.81 92 ARG A N 1
ATOM 757 C CA . ARG A 1 92 ? 6.646 5.746 -2.811 1.00 97.81 92 ARG A CA 1
ATOM 758 C C . ARG A 1 92 ? 5.216 5.467 -2.362 1.00 97.81 92 ARG A C 1
ATOM 760 O O . ARG A 1 92 ? 4.862 5.712 -1.212 1.00 97.81 92 ARG A O 1
ATOM 767 N N . LEU A 1 93 ? 4.381 4.950 -3.260 1.00 98.75 93 LEU A N 1
ATOM 768 C CA . LEU A 1 93 ? 3.048 4.480 -2.880 1.00 98.75 93 LEU A CA 1
ATOM 769 C C . LEU A 1 93 ? 3.164 3.188 -2.041 1.00 98.75 93 LEU A C 1
ATOM 771 O O . LEU A 1 93 ? 3.965 2.314 -2.403 1.00 98.75 93 LEU A O 1
ATOM 775 N N . PRO A 1 94 ? 2.405 3.033 -0.936 1.00 98.69 94 PRO A N 1
ATOM 776 C CA . PRO A 1 94 ? 2.547 1.891 -0.030 1.00 98.69 94 PRO A CA 1
ATOM 777 C C . PRO A 1 94 ? 2.371 0.546 -0.741 1.00 98.69 94 PRO A C 1
ATOM 779 O O . PRO A 1 94 ? 1.473 0.379 -1.561 1.00 98.69 94 PRO A O 1
ATOM 782 N N . GLY A 1 95 ? 3.227 -0.426 -0.432 1.00 98.69 95 GLY A N 1
ATOM 783 C CA . GLY A 1 95 ? 3.206 -1.782 -0.989 1.00 98.69 95 GLY A CA 1
ATOM 784 C C . GLY A 1 95 ? 3.872 -1.948 -2.358 1.00 98.69 95 GLY A C 1
ATOM 785 O O . GLY A 1 95 ? 4.202 -3.078 -2.735 1.00 98.69 95 GLY A O 1
ATOM 786 N N . THR A 1 96 ? 4.113 -0.865 -3.098 1.00 98.88 96 THR A N 1
ATOM 787 C CA . THR A 1 96 ? 4.672 -0.933 -4.460 1.00 98.88 96 THR A CA 1
ATOM 788 C C . THR A 1 96 ? 6.167 -1.259 -4.463 1.00 98.88 96 THR A C 1
ATOM 790 O O . THR A 1 96 ? 6.886 -0.960 -3.507 1.00 98.88 96 THR A O 1
ATOM 793 N N . THR A 1 97 ? 6.638 -1.893 -5.543 1.00 98.75 97 THR A N 1
ATOM 794 C CA . THR A 1 97 ? 8.065 -2.145 -5.801 1.00 98.75 97 THR A CA 1
ATOM 795 C C . THR A 1 97 ? 8.465 -1.397 -7.070 1.00 98.75 97 THR A C 1
ATOM 797 O O . THR A 1 97 ? 8.017 -1.761 -8.152 1.00 98.75 97 THR A O 1
ATOM 800 N N . THR A 1 98 ? 9.281 -0.352 -6.950 1.00 98.06 98 THR A N 1
ATOM 801 C CA . THR A 1 98 ? 9.559 0.605 -8.032 1.00 98.06 98 THR A CA 1
ATOM 802 C C . THR A 1 98 ? 11.058 0.793 -8.244 1.00 98.06 98 THR A C 1
ATOM 804 O O . THR A 1 98 ? 11.871 0.560 -7.346 1.00 98.06 98 THR A O 1
ATOM 807 N N . THR A 1 99 ? 11.449 1.214 -9.447 1.00 97.25 99 THR A N 1
ATOM 808 C CA . THR A 1 99 ? 12.778 1.796 -9.667 1.00 97.25 99 THR A CA 1
ATOM 809 C C . THR A 1 99 ? 12.764 3.270 -9.266 1.00 97.25 99 THR A C 1
ATOM 811 O O . THR A 1 99 ? 11.708 3.901 -9.204 1.00 97.25 99 THR A O 1
ATOM 814 N N . LYS A 1 100 ? 13.941 3.844 -8.999 1.00 93.31 100 LYS A N 1
ATOM 815 C CA . LYS A 1 100 ? 14.079 5.270 -8.644 1.00 93.31 100 LYS A CA 1
ATOM 816 C C . LYS A 1 100 ? 14.246 6.190 -9.864 1.00 93.31 100 LYS A C 1
ATOM 818 O O . LYS A 1 100 ? 14.673 7.333 -9.715 1.00 93.31 100 LYS A O 1
ATOM 823 N N . ASP A 1 101 ? 13.963 5.684 -11.063 1.00 95.06 101 ASP A N 1
ATOM 824 C CA . ASP A 1 101 ? 14.074 6.448 -12.306 1.00 95.06 101 ASP A CA 1
ATOM 825 C C . ASP A 1 101 ? 13.001 7.542 -12.362 1.00 95.06 101 ASP A C 1
ATOM 827 O O . ASP A 1 101 ? 11.865 7.328 -11.936 1.00 95.06 101 ASP A O 1
ATOM 831 N N . LYS A 1 102 ? 13.339 8.706 -12.928 1.00 96.00 102 LYS A N 1
ATOM 832 C CA . LYS A 1 102 ? 12.376 9.796 -13.122 1.00 96.00 102 LYS A CA 1
ATOM 833 C C . LYS A 1 102 ? 11.276 9.369 -14.101 1.00 96.00 102 LYS A C 1
ATOM 835 O O . LYS A 1 102 ? 11.545 8.751 -15.129 1.00 96.00 102 LYS A O 1
ATOM 840 N N . ARG A 1 103 ? 10.044 9.763 -13.794 1.00 97.50 103 ARG A N 1
ATOM 841 C CA . ARG A 1 103 ? 8.856 9.623 -14.633 1.00 97.50 103 ARG A CA 1
ATOM 842 C C . ARG A 1 103 ? 8.398 10.980 -15.139 1.00 97.50 103 ARG A C 1
ATOM 844 O O . ARG A 1 103 ? 8.482 11.984 -14.430 1.00 97.50 103 ARG A O 1
ATOM 851 N N . GLU A 1 104 ? 7.909 10.976 -16.370 1.00 98.06 104 GLU A N 1
ATOM 852 C CA . GLU A 1 104 ? 7.233 12.123 -16.966 1.00 98.06 104 GLU A CA 1
ATOM 853 C C . GLU A 1 104 ? 5.727 12.035 -16.692 1.00 98.06 104 GLU A C 1
ATOM 855 O O . GLU A 1 104 ? 5.162 10.941 -16.584 1.00 98.06 104 GLU A O 1
ATOM 860 N N . ASP A 1 105 ? 5.077 13.189 -16.570 1.00 98.31 105 ASP A N 1
ATOM 861 C CA . ASP A 1 105 ? 3.644 13.288 -16.285 1.00 98.31 105 ASP A CA 1
ATOM 862 C C . ASP A 1 105 ? 2.810 12.538 -17.342 1.00 98.31 105 ASP A C 1
ATOM 864 O O . ASP A 1 105 ? 2.910 12.823 -18.536 1.00 98.31 105 ASP A O 1
ATOM 868 N N . GLY A 1 106 ? 1.965 11.604 -16.898 1.00 97.69 106 GLY A N 1
ATOM 869 C CA . GLY A 1 106 ? 1.125 10.749 -17.749 1.00 97.69 106 GLY A CA 1
ATOM 870 C C . GLY A 1 106 ? 1.854 9.576 -18.421 1.00 97.69 106 GLY A C 1
ATOM 871 O O . GLY A 1 106 ? 1.253 8.827 -19.177 1.00 97.69 106 GLY A O 1
ATOM 872 N N . SER A 1 107 ? 3.152 9.371 -18.167 1.00 98.19 107 SER A N 1
ATOM 873 C CA . SER A 1 107 ? 3.904 8.268 -18.789 1.00 98.19 107 SER A CA 1
ATOM 874 C C . SER A 1 107 ? 3.561 6.893 -18.218 1.00 98.19 107 SER A C 1
ATOM 876 O O . SER A 1 107 ? 3.458 6.751 -17.009 1.00 98.19 107 SER A O 1
ATOM 878 N N . GLY A 1 108 ? 3.579 5.845 -19.047 1.00 97.50 108 GLY A N 1
ATOM 879 C CA . GLY A 1 108 ? 3.674 4.453 -18.584 1.00 97.50 108 GLY A CA 1
ATOM 880 C C . GLY A 1 108 ? 2.347 3.758 -18.285 1.00 97.50 108 GLY A C 1
ATOM 881 O O . GLY A 1 108 ? 2.324 2.847 -17.460 1.00 97.50 108 GLY A O 1
ATOM 882 N N . GLU A 1 109 ? 1.269 4.178 -18.940 1.00 98.38 109 GLU A N 1
ATOM 883 C CA . GLU A 1 109 ? 0.000 3.453 -18.998 1.00 98.38 109 GLU A CA 1
ATOM 884 C C . GLU A 1 109 ? 0.146 2.151 -19.798 1.00 98.38 109 GLU A C 1
ATOM 886 O O . GLU A 1 109 ? 0.387 2.173 -21.007 1.00 98.38 109 GLU A O 1
ATOM 891 N N . VAL A 1 110 ? 0.017 1.006 -19.131 1.00 98.25 110 VAL A N 1
ATOM 892 C CA . VAL A 1 110 ? 0.197 -0.325 -19.730 1.00 98.25 110 VAL A CA 1
ATOM 893 C C . VAL A 1 110 ? -0.674 -1.374 -19.036 1.00 98.25 110 VAL A C 1
ATOM 895 O O . VAL A 1 110 ? -1.142 -1.181 -17.915 1.00 98.25 110 VAL A O 1
ATOM 898 N N . THR A 1 111 ? -0.846 -2.525 -19.679 1.00 98.25 111 THR A N 1
ATOM 899 C CA . THR A 1 111 ? -1.285 -3.772 -19.032 1.00 98.25 111 THR A CA 1
ATOM 900 C C . THR A 1 111 ? -0.070 -4.646 -18.706 1.00 98.25 111 THR A C 1
ATOM 902 O O . THR A 1 111 ? 1.010 -4.457 -19.275 1.00 98.25 111 THR A O 1
ATOM 905 N N . LEU A 1 112 ? -0.218 -5.634 -17.816 1.00 95.50 112 LEU A N 1
ATOM 906 C CA . LEU A 1 112 ? 0.832 -6.645 -17.630 1.00 95.50 112 LEU A CA 1
ATOM 907 C C . LEU A 1 112 ? 0.861 -7.626 -18.803 1.00 95.50 112 LEU A C 1
ATOM 909 O O . LEU A 1 112 ? -0.157 -7.902 -19.434 1.00 95.50 112 LEU A O 1
ATOM 913 N N . ALA A 1 113 ? 2.023 -8.239 -19.025 1.00 91.25 113 ALA A N 1
ATOM 914 C CA . ALA A 1 113 ? 2.130 -9.409 -19.895 1.00 91.25 113 ALA A CA 1
ATOM 915 C C . ALA A 1 113 ? 1.640 -10.701 -19.209 1.00 91.25 113 ALA A C 1
ATOM 917 O O . ALA A 1 113 ? 1.333 -11.683 -19.877 1.00 91.25 113 ALA A O 1
ATOM 918 N N . SER A 1 114 ? 1.607 -10.723 -17.873 1.00 95.25 114 SER A N 1
ATOM 919 C CA . SER A 1 114 ? 1.284 -11.906 -17.076 1.00 95.25 114 SER A CA 1
ATOM 920 C C . SER A 1 114 ? -0.200 -11.982 -16.705 1.00 95.25 114 SER A C 1
ATOM 922 O O . SER A 1 114 ? -0.762 -11.035 -16.156 1.00 95.25 114 SER A O 1
ATOM 924 N N . ASP A 1 115 ? -0.784 -13.170 -16.876 1.00 96.06 115 ASP A N 1
ATOM 925 C CA . ASP A 1 115 ? -2.130 -13.518 -16.392 1.00 96.06 115 ASP A CA 1
ATOM 926 C C . ASP A 1 115 ? -2.145 -14.001 -14.931 1.00 96.06 115 ASP A C 1
ATOM 928 O O . ASP A 1 115 ? -3.208 -14.188 -14.339 1.00 96.06 115 ASP A O 1
ATOM 932 N N . PHE A 1 116 ? -0.972 -14.228 -14.325 1.00 98.44 116 PHE A N 1
ATOM 933 C CA . PHE A 1 116 ? -0.846 -14.737 -12.955 1.00 98.44 116 PHE A CA 1
ATOM 934 C C . PHE A 1 116 ? -1.064 -13.623 -11.918 1.00 98.44 116 PHE A C 1
ATOM 936 O O . PHE A 1 116 ? -0.140 -13.195 -11.219 1.00 98.44 116 PHE A O 1
ATOM 943 N N . VAL A 1 117 ? -2.298 -13.122 -11.869 1.00 98.81 117 VAL A N 1
ATOM 944 C CA . VAL A 1 117 ? -2.767 -12.084 -10.949 1.00 98.81 117 VAL A CA 1
ATOM 945 C C . VAL A 1 117 ? -4.167 -12.437 -10.467 1.00 98.81 117 VAL A C 1
ATOM 947 O O . VAL A 1 117 ? -5.059 -12.723 -11.266 1.00 98.81 117 VAL A O 1
ATOM 950 N N . GLY A 1 118 ? -4.373 -12.411 -9.154 1.00 98.69 118 GLY A N 1
ATOM 951 C CA . GLY A 1 118 ? -5.692 -12.639 -8.580 1.00 98.69 118 GLY A CA 1
ATOM 952 C C . GLY A 1 118 ? -5.658 -13.043 -7.116 1.00 98.69 118 GLY A C 1
ATOM 953 O O . GLY A 1 118 ? -4.602 -13.149 -6.491 1.00 98.69 118 GLY A O 1
ATOM 954 N N . ALA A 1 119 ? -6.850 -13.274 -6.581 1.00 98.69 119 ALA A N 1
ATOM 955 C CA . ALA A 1 119 ? -7.094 -13.652 -5.203 1.00 98.69 119 ALA A CA 1
ATOM 956 C C . ALA A 1 119 ? -7.980 -14.902 -5.109 1.00 98.69 119 ALA A C 1
ATOM 958 O O . ALA A 1 119 ? -8.904 -15.100 -5.901 1.00 98.69 119 ALA A O 1
ATOM 959 N N . SER A 1 120 ? -7.718 -15.711 -4.086 1.00 98.38 120 SER A N 1
ATOM 960 C CA . SER A 1 120 ? -8.568 -16.807 -3.619 1.00 98.38 120 SER A CA 1
ATOM 961 C C . SER A 1 120 ? -8.893 -16.580 -2.145 1.00 98.38 120 SER A C 1
ATOM 963 O O . SER A 1 120 ? -8.037 -16.109 -1.394 1.00 98.38 120 SER A O 1
ATOM 965 N N . GLN A 1 121 ? -10.117 -16.895 -1.721 1.00 97.12 121 GLN A N 1
ATOM 966 C CA . GLN A 1 121 ? -10.579 -16.684 -0.347 1.00 97.12 121 GLN A CA 1
ATOM 967 C C . GLN A 1 121 ? -11.172 -17.958 0.256 1.00 97.12 121 GLN A C 1
ATOM 969 O O . GLN A 1 121 ? -11.778 -18.771 -0.442 1.00 97.12 121 GLN A O 1
ATOM 974 N N . LEU A 1 122 ? -11.033 -18.097 1.573 1.00 96.81 122 LEU A N 1
ATOM 975 C CA . LEU A 1 122 ? -11.665 -19.128 2.388 1.00 96.81 122 LEU A CA 1
ATOM 976 C C . LEU A 1 122 ? -12.466 -18.447 3.503 1.00 96.81 122 LEU A C 1
ATOM 978 O O . LEU A 1 122 ? -11.911 -17.870 4.441 1.00 96.81 122 LEU A O 1
ATOM 982 N N . GLY A 1 123 ? -13.793 -18.515 3.395 1.00 96.38 123 GLY A N 1
ATOM 983 C CA . GLY A 1 123 ? -14.687 -17.758 4.268 1.00 96.38 123 GLY A CA 1
ATOM 984 C C . GLY A 1 123 ? -14.465 -16.249 4.134 1.00 96.38 123 GLY A C 1
ATOM 985 O O . GLY A 1 123 ? -14.180 -15.748 3.046 1.00 96.38 123 GLY A O 1
ATOM 986 N N . ASN A 1 124 ? -14.583 -15.536 5.256 1.00 97.31 124 ASN A N 1
ATOM 987 C CA . ASN A 1 124 ? -14.589 -14.068 5.282 1.00 97.31 124 ASN A CA 1
ATOM 988 C C . ASN A 1 124 ? -13.356 -13.455 5.961 1.00 97.31 124 ASN A C 1
ATOM 990 O O . ASN A 1 124 ? -13.317 -12.247 6.163 1.00 97.31 124 ASN A O 1
ATOM 994 N N . ARG A 1 125 ? -12.377 -14.275 6.366 1.00 97.75 125 ARG A N 1
ATOM 995 C CA . ARG A 1 125 ? -11.202 -13.828 7.142 1.00 97.75 125 ARG A CA 1
ATOM 996 C C . ARG A 1 125 ? -9.868 -14.368 6.628 1.00 97.75 125 ARG A C 1
ATOM 998 O O . ARG A 1 125 ? -8.830 -14.005 7.174 1.00 97.75 125 ARG A O 1
ATOM 1005 N N . LEU A 1 126 ? -9.879 -15.236 5.614 1.00 98.62 126 LEU A N 1
ATOM 1006 C CA . LEU A 1 126 ? -8.676 -15.846 5.053 1.00 98.62 126 LEU A CA 1
ATOM 1007 C C . LEU A 1 126 ? -8.665 -15.678 3.535 1.00 98.62 126 LEU A C 1
ATOM 1009 O O . LEU A 1 126 ? -9.652 -15.981 2.866 1.00 98.62 126 LEU A O 1
ATOM 1013 N N . ALA A 1 127 ? -7.542 -15.221 2.992 1.00 98.75 127 ALA A N 1
ATOM 1014 C CA . ALA A 1 127 ? -7.336 -15.111 1.553 1.00 98.75 127 ALA A CA 1
ATOM 1015 C C . ALA A 1 127 ? -5.856 -15.153 1.191 1.00 98.75 127 ALA A C 1
ATOM 1017 O O . ALA A 1 127 ? -4.994 -14.753 1.972 1.00 98.75 127 ALA A O 1
ATOM 1018 N N . THR A 1 128 ? -5.582 -15.601 -0.026 1.00 98.75 128 THR A N 1
ATOM 1019 C CA . THR A 1 128 ? -4.269 -15.548 -0.666 1.00 98.75 128 THR A CA 1
ATOM 1020 C C . THR A 1 128 ? -4.390 -14.755 -1.953 1.00 98.75 128 THR A C 1
ATOM 1022 O O . THR A 1 128 ? -5.277 -15.029 -2.762 1.00 98.75 128 THR A O 1
ATOM 1025 N N . ILE A 1 129 ? -3.487 -13.807 -2.155 1.00 98.88 129 ILE A N 1
ATOM 1026 C CA . ILE A 1 129 ? -3.435 -12.937 -3.323 1.00 98.88 129 ILE A CA 1
ATOM 1027 C C . ILE A 1 129 ? -2.028 -13.012 -3.906 1.00 98.88 129 ILE A C 1
ATOM 1029 O O . ILE A 1 129 ? -1.055 -13.048 -3.153 1.00 98.88 129 ILE A O 1
ATOM 1033 N N . ALA A 1 130 ? -1.904 -13.032 -5.228 1.00 98.88 130 ALA A N 1
ATOM 1034 C CA . ALA A 1 130 ? -0.614 -13.022 -5.907 1.00 98.88 130 ALA A CA 1
ATOM 1035 C C . ALA A 1 130 ? -0.647 -12.131 -7.149 1.00 98.88 130 ALA A C 1
ATOM 1037 O O . ALA A 1 130 ? -1.684 -11.984 -7.793 1.00 98.88 130 ALA A O 1
ATOM 1038 N N . MET A 1 131 ? 0.512 -11.566 -7.475 1.00 98.88 131 MET A N 1
ATOM 1039 C CA . MET A 1 131 ? 0.755 -10.751 -8.656 1.00 98.88 131 MET A CA 1
ATOM 1040 C C . MET A 1 131 ? 2.168 -11.037 -9.169 1.00 98.88 131 MET A C 1
ATOM 1042 O O . MET A 1 131 ? 3.164 -10.712 -8.516 1.00 98.88 131 MET A O 1
ATOM 1046 N N . ASN A 1 132 ? 2.259 -11.665 -10.339 1.00 98.69 132 ASN A N 1
ATOM 1047 C CA . ASN A 1 132 ? 3.512 -11.782 -11.077 1.00 98.69 132 ASN A CA 1
ATOM 1048 C C . ASN A 1 132 ? 3.736 -10.493 -11.877 1.00 98.69 132 ASN A C 1
ATOM 1050 O O . ASN A 1 132 ? 3.113 -10.289 -12.917 1.00 98.69 132 ASN A O 1
ATOM 1054 N N . PHE A 1 133 ? 4.563 -9.605 -11.334 1.00 98.62 133 PHE A N 1
ATOM 1055 C CA . PHE A 1 133 ? 4.674 -8.209 -11.731 1.00 98.62 133 PHE A CA 1
ATOM 1056 C C . PHE A 1 133 ? 5.892 -7.956 -12.621 1.00 98.62 133 PHE A C 1
ATOM 1058 O O . PHE A 1 133 ? 7.001 -8.409 -12.328 1.00 98.62 133 PHE A O 1
ATOM 1065 N N . ASN A 1 134 ? 5.682 -7.144 -13.654 1.00 97.44 134 ASN A N 1
ATOM 1066 C CA . ASN A 1 134 ? 6.708 -6.391 -14.362 1.00 97.44 134 ASN A CA 1
ATOM 1067 C C . ASN A 1 134 ? 6.319 -4.906 -14.334 1.00 97.44 134 ASN A C 1
ATOM 1069 O O . ASN A 1 134 ? 5.136 -4.579 -14.392 1.00 97.44 134 ASN A O 1
ATOM 1073 N N . ASN A 1 135 ? 7.292 -4.006 -14.212 1.00 96.75 135 ASN A N 1
ATOM 1074 C CA . ASN A 1 135 ? 7.020 -2.570 -14.213 1.00 96.75 135 ASN A CA 1
ATOM 1075 C C . ASN A 1 135 ? 6.714 -2.049 -15.632 1.00 96.75 135 ASN A C 1
ATOM 1077 O O . ASN A 1 135 ? 6.919 -2.735 -16.635 1.00 96.75 135 ASN A O 1
ATOM 1081 N N . TRP A 1 136 ? 6.268 -0.793 -15.702 1.00 96.69 136 TRP A N 1
ATOM 1082 C CA . TRP A 1 136 ? 5.786 -0.126 -16.919 1.00 96.69 136 TRP A CA 1
ATOM 1083 C C . TRP A 1 136 ? 6.726 -0.183 -18.141 1.00 96.69 136 TRP A C 1
ATOM 1085 O O . TRP A 1 136 ? 6.255 -0.119 -19.273 1.00 96.69 136 TRP A O 1
ATOM 1095 N N . ASN A 1 137 ? 8.044 -0.289 -17.934 1.00 95.62 137 ASN A N 1
ATOM 1096 C CA . ASN A 1 137 ? 9.055 -0.346 -18.997 1.00 95.62 137 ASN A CA 1
ATOM 1097 C C . ASN A 1 137 ? 9.827 -1.678 -19.044 1.00 95.62 137 ASN A C 1
ATOM 1099 O O . ASN A 1 137 ? 10.857 -1.758 -19.711 1.00 95.62 137 ASN A O 1
ATOM 1103 N N . ASN A 1 138 ? 9.342 -2.717 -18.355 1.00 95.81 138 ASN A N 1
ATOM 1104 C CA . ASN A 1 138 ? 9.945 -4.054 -18.279 1.00 95.81 138 ASN A CA 1
ATOM 1105 C C . ASN A 1 138 ? 11.383 -4.099 -17.726 1.00 95.81 138 ASN A C 1
ATOM 1107 O O . ASN A 1 138 ? 12.090 -5.087 -17.926 1.00 95.81 138 ASN A O 1
ATOM 1111 N N . SER A 1 139 ? 11.830 -3.054 -17.026 1.00 96.50 139 SER A N 1
ATOM 1112 C CA . SER A 1 139 ? 13.160 -2.996 -16.412 1.00 96.50 139 SER A CA 1
ATOM 1113 C C . SER A 1 139 ? 13.205 -3.570 -14.995 1.00 96.50 139 SER A C 1
ATOM 1115 O O . SER A 1 139 ? 14.295 -3.721 -14.444 1.00 96.50 139 SER A O 1
ATOM 1117 N N . LEU A 1 140 ? 12.049 -3.869 -14.393 1.00 98.25 140 LEU A N 1
ATOM 1118 C CA . LEU A 1 140 ? 11.914 -4.453 -13.062 1.00 98.25 140 LEU A CA 1
ATOM 1119 C C . LEU A 1 140 ? 10.832 -5.532 -13.054 1.00 98.25 140 LEU A C 1
ATOM 1121 O O . LEU A 1 140 ? 9.739 -5.321 -13.577 1.00 98.25 140 LEU A O 1
ATOM 1125 N N . THR A 1 141 ? 11.117 -6.658 -12.402 1.00 98.56 141 THR A N 1
ATOM 1126 C CA . THR A 1 141 ? 10.162 -7.748 -12.157 1.00 98.56 141 THR A CA 1
ATOM 1127 C C . THR A 1 141 ? 10.115 -8.110 -10.680 1.00 98.56 141 THR A C 1
ATOM 1129 O O . THR A 1 141 ? 11.104 -7.940 -9.967 1.00 98.56 141 THR A O 1
ATOM 1132 N N . ALA A 1 142 ? 8.978 -8.626 -10.213 1.00 98.62 142 ALA A N 1
ATOM 1133 C CA . ALA A 1 142 ? 8.834 -9.195 -8.877 1.00 98.62 142 ALA A CA 1
ATOM 1134 C C . ALA A 1 142 ? 7.668 -10.189 -8.817 1.00 98.62 142 ALA A C 1
ATOM 1136 O O . ALA A 1 142 ? 6.619 -9.978 -9.420 1.00 98.62 142 ALA A O 1
ATOM 1137 N N . ARG A 1 143 ? 7.792 -11.231 -7.994 1.00 98.81 143 ARG A N 1
ATOM 1138 C CA . ARG A 1 143 ? 6.656 -12.065 -7.582 1.00 98.81 143 ARG A CA 1
ATOM 1139 C C . ARG A 1 143 ? 6.157 -11.560 -6.237 1.00 98.81 143 ARG A C 1
ATOM 1141 O O . ARG A 1 143 ? 6.827 -11.754 -5.218 1.00 98.81 143 ARG A O 1
ATOM 1148 N N . LYS A 1 144 ? 5.005 -10.893 -6.242 1.00 98.88 144 LYS A N 1
ATOM 1149 C CA . LYS A 1 144 ? 4.383 -10.290 -5.056 1.00 98.88 144 LYS A CA 1
ATOM 1150 C C . LYS A 1 144 ? 3.224 -11.165 -4.595 1.00 98.88 144 LYS A C 1
ATOM 1152 O O . LYS A 1 144 ? 2.444 -11.641 -5.417 1.00 98.88 144 LYS A O 1
ATOM 1157 N N . ALA A 1 145 ? 3.109 -11.386 -3.292 1.00 98.88 145 ALA A N 1
ATOM 1158 C CA . ALA A 1 145 ? 1.990 -12.111 -2.710 1.00 98.88 145 ALA A CA 1
ATOM 1159 C C . ALA A 1 145 ? 1.562 -11.504 -1.375 1.00 98.88 145 ALA A C 1
ATOM 1161 O O . ALA A 1 145 ? 2.379 -10.968 -0.623 1.00 98.88 145 ALA A O 1
ATOM 1162 N N . TRP A 1 146 ? 0.273 -11.634 -1.081 1.00 98.88 146 TRP A N 1
ATOM 1163 C CA . TRP A 1 146 ? -0.348 -11.182 0.153 1.00 98.88 146 TRP A CA 1
ATOM 1164 C C . TRP A 1 146 ? -1.183 -12.308 0.751 1.00 98.88 146 TRP A C 1
ATOM 1166 O O . TRP A 1 146 ? -1.864 -13.035 0.026 1.00 98.88 146 TRP A O 1
ATOM 1176 N N . ILE A 1 147 ? -1.144 -12.460 2.073 1.00 98.81 147 ILE A N 1
ATOM 1177 C CA . ILE A 1 147 ? -1.930 -13.476 2.782 1.00 98.81 147 ILE A CA 1
ATOM 1178 C C . ILE A 1 147 ? -2.704 -12.806 3.908 1.00 98.81 147 ILE A C 1
ATOM 1180 O O . ILE A 1 147 ? -2.113 -12.264 4.840 1.00 98.81 147 ILE A O 1
ATOM 1184 N N . VAL A 1 148 ? -4.029 -12.866 3.834 1.00 98.81 148 VAL A N 1
ATOM 1185 C CA . VAL A 1 148 ? -4.931 -12.413 4.893 1.00 98.81 148 VAL A CA 1
ATOM 1186 C C . VAL A 1 148 ? -5.098 -13.540 5.907 1.00 98.81 148 VAL A C 1
ATOM 1188 O O . VAL A 1 148 ? -5.533 -14.634 5.549 1.00 98.81 148 VAL A O 1
ATOM 1191 N N . LEU A 1 149 ? -4.758 -13.274 7.171 1.00 97.88 149 LEU A N 1
ATOM 1192 C CA . LEU A 1 149 ? -4.801 -14.232 8.284 1.00 97.88 149 LEU A CA 1
ATOM 1193 C C . LEU A 1 149 ? -5.640 -13.689 9.452 1.00 97.88 149 LEU A C 1
ATOM 1195 O O . LEU A 1 149 ? -5.173 -13.634 10.595 1.00 97.88 149 LEU A O 1
ATOM 1199 N N . GLY A 1 150 ? -6.865 -13.249 9.159 1.00 96.50 150 GLY A N 1
ATOM 1200 C CA . GLY A 1 150 ? -7.782 -12.639 10.120 1.00 96.50 150 GLY A CA 1
ATOM 1201 C C . GLY A 1 150 ? -7.294 -11.275 10.600 1.00 96.50 150 GLY A C 1
ATOM 1202 O O . GLY A 1 150 ? -7.641 -10.247 10.032 1.00 96.50 150 GLY A O 1
ATOM 1203 N N . ASN A 1 151 ? -6.475 -11.256 11.645 1.00 96.12 151 ASN A N 1
ATOM 1204 C CA . ASN A 1 151 ? -6.026 -10.025 12.295 1.00 96.12 151 ASN A CA 1
ATOM 1205 C C . ASN A 1 151 ? -4.709 -9.450 11.752 1.00 96.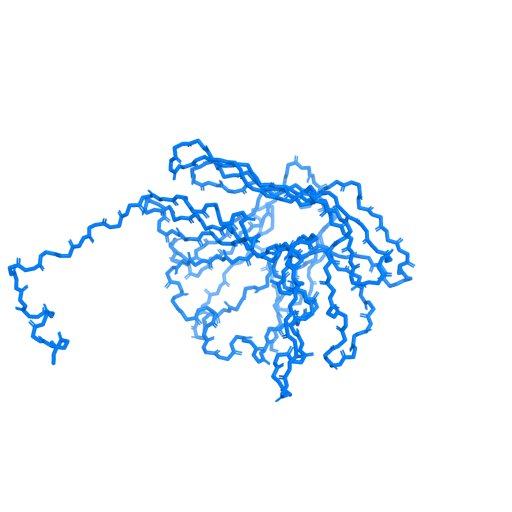12 151 ASN A C 1
ATOM 1207 O O . ASN A 1 151 ? -4.202 -8.464 12.274 1.00 96.12 151 ASN A O 1
ATOM 1211 N N . LYS A 1 152 ? -4.121 -10.078 10.732 1.00 97.44 152 LYS A N 1
ATOM 1212 C CA . LYS A 1 152 ? -2.843 -9.665 10.144 1.00 97.44 152 LYS A CA 1
ATOM 1213 C C . LYS A 1 152 ? -2.794 -9.975 8.656 1.00 97.44 152 LYS A C 1
ATOM 1215 O O . LYS A 1 152 ? -3.451 -10.906 8.186 1.00 97.44 152 LYS A O 1
ATOM 1220 N N . ILE A 1 153 ? -1.978 -9.206 7.945 1.00 98.75 153 ILE A N 1
ATOM 1221 C CA . ILE A 1 153 ? -1.698 -9.368 6.521 1.00 98.75 153 ILE A CA 1
ATOM 1222 C C . ILE A 1 153 ? -0.206 -9.669 6.377 1.00 98.75 153 ILE A C 1
ATOM 1224 O O . ILE A 1 153 ? 0.629 -8.938 6.907 1.00 98.75 153 ILE A O 1
ATOM 1228 N N . VAL A 1 154 ? 0.137 -10.746 5.678 1.00 98.75 154 VAL A N 1
ATOM 1229 C CA . VAL A 1 154 ? 1.525 -11.070 5.328 1.00 98.75 154 VAL A CA 1
ATOM 1230 C C . VAL A 1 154 ? 1.820 -10.513 3.944 1.00 98.75 154 VAL A C 1
ATOM 1232 O O . VAL A 1 154 ? 1.018 -10.704 3.035 1.00 98.75 154 VAL A O 1
ATOM 1235 N N . PHE A 1 155 ? 2.978 -9.877 3.787 1.00 98.81 155 PHE A N 1
ATOM 1236 C CA . PHE A 1 155 ? 3.490 -9.355 2.522 1.00 98.81 155 PHE A CA 1
ATOM 1237 C C . PHE A 1 155 ? 4.738 -10.141 2.134 1.00 98.81 155 PHE A C 1
ATOM 1239 O O . PHE A 1 155 ? 5.669 -10.256 2.932 1.00 98.81 155 PHE A O 1
ATOM 1246 N N . LEU A 1 156 ? 4.765 -10.684 0.920 1.00 98.56 156 LEU A N 1
ATOM 1247 C CA . LEU A 1 156 ? 5.888 -11.451 0.391 1.00 98.56 156 LEU A CA 1
ATOM 1248 C C . LEU A 1 156 ? 6.312 -10.872 -0.959 1.00 98.56 156 LEU A C 1
ATOM 1250 O O . LEU A 1 156 ? 5.480 -10.602 -1.824 1.00 98.56 156 LEU A O 1
ATOM 1254 N N . GLY A 1 157 ? 7.620 -10.716 -1.140 1.00 98.19 157 GLY A N 1
ATOM 1255 C CA . GLY A 1 157 ? 8.242 -10.344 -2.404 1.00 98.19 157 GLY A CA 1
ATOM 1256 C C . GLY A 1 157 ? 9.418 -11.273 -2.670 1.00 98.19 157 GLY A C 1
ATOM 1257 O O . GLY A 1 157 ? 10.276 -11.446 -1.808 1.00 98.19 157 GLY A O 1
ATOM 1258 N N . THR A 1 158 ? 9.444 -11.896 -3.841 1.00 98.25 158 THR A N 1
ATOM 1259 C CA . THR A 1 158 ? 10.528 -12.791 -4.271 1.00 98.25 158 THR A CA 1
ATOM 1260 C C . THR A 1 158 ? 10.880 -12.517 -5.726 1.00 98.25 158 THR A C 1
ATOM 1262 O O . THR A 1 158 ? 10.121 -11.839 -6.419 1.00 98.25 158 THR A O 1
ATOM 1265 N N . ASP A 1 159 ? 12.022 -13.041 -6.182 1.00 98.06 159 ASP A N 1
ATOM 1266 C CA . ASP A 1 159 ? 12.452 -12.931 -7.585 1.00 98.06 159 ASP A CA 1
ATOM 1267 C C . ASP A 1 159 ? 12.461 -11.470 -8.080 1.00 98.06 159 ASP A C 1
ATOM 1269 O O . ASP A 1 159 ? 12.009 -11.149 -9.179 1.00 98.06 159 ASP A O 1
ATOM 1273 N N . ILE A 1 160 ? 12.905 -10.562 -7.199 1.00 98.25 160 ILE A N 1
ATOM 1274 C CA . ILE A 1 160 ? 12.986 -9.132 -7.491 1.00 98.25 160 ILE A CA 1
ATOM 1275 C C . ILE A 1 160 ? 14.259 -8.894 -8.294 1.00 98.25 160 ILE A C 1
ATOM 1277 O O . ILE A 1 160 ? 15.363 -9.084 -7.783 1.00 98.25 160 ILE A O 1
ATOM 1281 N N . GLN A 1 161 ? 14.100 -8.462 -9.538 1.00 98.31 161 GLN A N 1
ATOM 1282 C CA . GLN A 1 161 ? 15.201 -8.158 -10.447 1.00 98.31 161 GLN A CA 1
ATOM 1283 C C . GLN A 1 161 ? 14.977 -6.766 -11.028 1.00 98.31 161 GLN A C 1
ATOM 1285 O O . GLN A 1 161 ? 13.837 -6.391 -11.297 1.00 98.31 161 GLN A O 1
ATOM 1290 N N . HIS A 1 162 ? 16.043 -5.984 -11.205 1.00 97.88 162 HIS A N 1
ATOM 1291 C CA . HIS A 1 162 ? 15.951 -4.662 -11.819 1.00 97.88 162 HIS A CA 1
ATOM 1292 C C . HIS A 1 162 ? 17.184 -4.327 -12.661 1.00 97.88 162 HIS A C 1
ATOM 1294 O O . HIS A 1 162 ? 18.281 -4.817 -12.402 1.00 97.88 162 HIS A O 1
ATOM 1300 N N . GLN A 1 163 ? 17.001 -3.435 -13.634 1.00 96.88 163 GLN A N 1
ATOM 1301 C CA . GLN A 1 163 ? 18.059 -2.924 -14.514 1.00 96.88 163 GLN A CA 1
ATOM 1302 C C . GLN A 1 163 ? 18.393 -1.442 -14.262 1.00 96.88 163 GLN A C 1
ATOM 1304 O O . GLN A 1 163 ? 19.323 -0.911 -14.861 1.00 96.88 163 GLN A O 1
ATOM 1309 N N . SER A 1 164 ? 17.655 -0.761 -13.374 1.00 94.56 164 SER A N 1
ATOM 1310 C CA . SER A 1 164 ? 17.914 0.647 -13.034 1.00 94.56 164 SER A CA 1
ATOM 1311 C C . SER A 1 164 ? 19.238 0.818 -12.284 1.00 94.56 164 SER A C 1
ATOM 1313 O O . SER A 1 164 ? 19.496 0.120 -11.299 1.00 94.56 164 SER A O 1
ATOM 1315 N N . ALA A 1 165 ? 20.041 1.796 -12.710 1.00 93.75 165 ALA A N 1
ATOM 1316 C CA . ALA A 1 165 ? 21.296 2.169 -12.055 1.00 93.75 165 ALA A CA 1
ATOM 1317 C C . ALA A 1 165 ? 21.073 2.876 -10.703 1.00 93.75 165 ALA A C 1
ATOM 1319 O O . ALA A 1 165 ? 21.973 2.930 -9.869 1.00 93.75 165 ALA A O 1
ATOM 1320 N N . GLN A 1 166 ? 19.872 3.408 -10.470 1.00 93.06 166 GLN A N 1
ATOM 1321 C CA . GLN A 1 166 ? 19.470 4.109 -9.251 1.00 93.06 166 GLN A CA 1
ATOM 1322 C C . GLN A 1 166 ? 18.932 3.135 -8.183 1.00 93.06 166 GLN A C 1
ATOM 1324 O O . GLN A 1 166 ? 18.712 3.514 -7.025 1.00 93.06 166 GLN A O 1
ATOM 1329 N N . GLY A 1 167 ? 18.760 1.864 -8.557 1.00 94.94 167 GLY A N 1
ATOM 1330 C CA . GLY A 1 167 ? 18.258 0.799 -7.702 1.00 94.94 167 GLY A CA 1
ATOM 1331 C C . GLY A 1 167 ? 16.734 0.682 -7.698 1.00 94.94 167 GLY A C 1
ATOM 1332 O O . GLY A 1 167 ? 16.009 1.545 -8.201 1.00 94.94 167 GLY A O 1
ATOM 1333 N N . ALA A 1 168 ? 16.257 -0.397 -7.083 1.00 96.88 168 ALA A N 1
ATOM 1334 C CA . ALA A 1 168 ? 14.847 -0.629 -6.797 1.00 96.88 168 ALA A CA 1
ATOM 1335 C C . ALA A 1 168 ? 14.544 -0.470 -5.302 1.00 96.88 168 ALA A C 1
ATOM 1337 O O . ALA A 1 168 ? 15.415 -0.655 -4.450 1.00 96.88 168 ALA A O 1
ATOM 1338 N N . VAL A 1 169 ? 13.299 -0.136 -4.975 1.00 97.19 169 VAL A N 1
ATOM 1339 C CA . VAL A 1 169 ? 12.801 -0.040 -3.601 1.00 97.19 169 VAL A CA 1
ATOM 1340 C C . VAL A 1 169 ? 11.415 -0.665 -3.513 1.00 97.19 169 VAL A C 1
ATOM 1342 O O . VAL A 1 169 ? 10.623 -0.560 -4.442 1.00 97.19 169 VAL A O 1
ATOM 1345 N N . THR A 1 170 ? 11.116 -1.324 -2.395 1.00 98.56 170 THR A N 1
ATOM 1346 C CA . THR A 1 170 ? 9.730 -1.618 -2.016 1.00 98.56 170 THR A CA 1
ATOM 1347 C C . THR A 1 170 ? 9.336 -0.670 -0.900 1.00 98.56 170 THR A C 1
ATOM 1349 O O . THR A 1 170 ? 9.994 -0.646 0.141 1.00 98.56 170 THR A O 1
ATOM 1352 N N . THR A 1 171 ? 8.283 0.114 -1.108 1.00 98.69 171 THR A N 1
ATOM 1353 C CA . THR A 1 171 ? 7.764 1.002 -0.066 1.00 98.69 171 THR A CA 1
ATOM 1354 C C . THR A 1 171 ? 6.883 0.197 0.871 1.00 98.69 171 THR A C 1
ATOM 1356 O O . THR A 1 171 ? 5.839 -0.304 0.468 1.00 98.69 171 THR A O 1
ATOM 1359 N N . ILE A 1 172 ? 7.297 0.066 2.128 1.00 98.50 172 ILE A N 1
ATOM 1360 C CA . ILE A 1 172 ? 6.513 -0.648 3.144 1.00 98.50 172 ILE A CA 1
ATOM 1361 C C . ILE A 1 172 ? 5.298 0.188 3.544 1.00 98.50 172 ILE A C 1
ATOM 1363 O O . ILE A 1 172 ? 4.187 -0.326 3.594 1.00 98.50 172 ILE A O 1
ATOM 1367 N N . GLU A 1 173 ? 5.515 1.483 3.769 1.00 98.25 173 GLU A N 1
ATOM 1368 C CA . GLU A 1 173 ? 4.492 2.438 4.177 1.00 98.25 173 GLU A CA 1
ATOM 1369 C C . GLU A 1 173 ? 4.873 3.855 3.731 1.00 98.25 173 GLU A C 1
ATOM 1371 O O . GLU A 1 173 ? 6.055 4.197 3.658 1.00 98.25 173 GLU A O 1
ATOM 1376 N N . ASN A 1 174 ? 3.858 4.670 3.461 1.00 98.19 174 ASN A N 1
ATOM 1377 C CA . ASN A 1 174 ? 3.923 6.112 3.268 1.00 98.19 174 ASN A CA 1
ATOM 1378 C C . ASN A 1 174 ? 2.652 6.734 3.874 1.00 98.19 174 ASN A C 1
ATOM 1380 O O . ASN A 1 174 ? 1.673 7.043 3.185 1.00 98.19 174 ASN A O 1
ATOM 1384 N N . ARG A 1 175 ? 2.647 6.820 5.211 1.00 97.94 175 ARG A N 1
ATOM 1385 C CA . ARG A 1 175 ? 1.470 7.173 6.005 1.00 97.94 175 ARG A CA 1
ATOM 1386 C C . ARG A 1 175 ? 1.414 8.684 6.232 1.00 97.94 175 ARG A C 1
ATOM 1388 O O . ARG A 1 175 ? 2.213 9.225 6.992 1.00 97.94 175 ARG A O 1
ATOM 1395 N N . LYS A 1 176 ? 0.416 9.362 5.657 1.00 97.81 176 LYS A N 1
ATOM 1396 C CA . LYS A 1 176 ? 0.028 10.708 6.101 1.00 97.81 176 LYS A CA 1
ATOM 1397 C C . LYS A 1 176 ? -0.360 10.687 7.581 1.00 97.81 176 LYS A C 1
ATOM 1399 O O . LYS A 1 176 ? -1.117 9.816 8.009 1.00 97.81 176 LYS A O 1
ATOM 1404 N N . LEU A 1 177 ? 0.134 11.670 8.324 1.00 96.44 177 LEU A N 1
ATOM 1405 C CA . LEU A 1 177 ? -0.120 11.843 9.751 1.00 96.44 177 LEU A CA 1
ATOM 1406 C C . LEU A 1 177 ? -1.169 12.930 9.995 1.00 96.44 177 LEU A C 1
ATOM 1408 O O . LEU A 1 177 ? -1.297 13.878 9.217 1.00 96.44 177 LEU A O 1
ATOM 1412 N N . LEU A 1 178 ? -1.897 12.811 11.102 1.00 95.38 178 LEU A N 1
ATOM 1413 C CA . LEU A 1 178 ? -2.867 13.815 11.533 1.00 95.38 178 LEU A CA 1
ATOM 1414 C C . LEU A 1 178 ? -2.167 15.058 12.103 1.00 95.38 178 LEU A C 1
ATOM 1416 O O . LEU A 1 178 ? -1.338 14.972 13.009 1.00 95.38 178 LEU A O 1
ATOM 1420 N N . THR A 1 179 ? -2.525 16.236 11.587 1.00 91.25 179 THR A N 1
ATOM 1421 C CA . THR A 1 179 ? -1.980 17.520 12.046 1.00 91.25 179 THR A CA 1
ATOM 1422 C C . THR A 1 179 ? -2.294 17.763 13.524 1.00 91.25 179 THR A C 1
ATOM 1424 O O . THR A 1 179 ? -3.435 17.628 13.955 1.00 91.25 179 THR A O 1
ATOM 1427 N N . GLY A 1 180 ? -1.284 18.174 14.295 1.00 91.69 180 GLY A N 1
ATOM 1428 C CA . GLY A 1 180 ? -1.422 18.486 15.723 1.00 91.69 180 GLY A CA 1
ATOM 1429 C C . GLY A 1 180 ? -1.322 17.274 16.652 1.00 91.69 180 GLY A C 1
ATOM 1430 O O . GLY A 1 180 ? -1.210 17.449 17.866 1.00 91.69 180 GLY A O 1
ATOM 1431 N N . GLU A 1 181 ? -1.299 16.059 16.108 1.00 95.25 181 GLU A N 1
ATOM 1432 C CA . GLU A 1 181 ? -1.056 14.853 16.889 1.00 95.25 181 GLU A CA 1
ATOM 1433 C C . GLU A 1 181 ? 0.436 14.541 17.005 1.00 95.25 181 GLU A C 1
ATOM 1435 O O . GLU A 1 181 ? 1.241 14.852 16.125 1.00 95.25 181 GLU A O 1
ATOM 1440 N N . LYS A 1 182 ? 0.816 13.910 18.118 1.00 95.31 182 LYS A N 1
ATOM 1441 C CA . LYS A 1 182 ? 2.189 13.468 18.363 1.00 95.31 182 LYS A CA 1
ATOM 1442 C C . LYS A 1 182 ? 2.283 11.973 18.126 1.00 95.31 182 LYS A C 1
ATOM 1444 O O . LYS A 1 182 ? 1.611 11.207 18.809 1.00 95.31 182 LYS A O 1
ATOM 1449 N N . TYR A 1 183 ? 3.153 11.580 17.206 1.00 97.31 183 TYR A N 1
ATOM 1450 C CA . TYR A 1 183 ? 3.451 10.182 16.928 1.00 97.31 183 TYR A CA 1
ATOM 1451 C C . TYR A 1 183 ? 4.759 9.770 17.605 1.00 97.31 183 TYR A C 1
ATOM 1453 O O . TYR A 1 183 ? 5.720 10.537 17.650 1.00 97.31 183 TYR A O 1
ATOM 1461 N N . SER A 1 184 ? 4.779 8.550 18.130 1.00 98.06 184 SER A N 1
ATOM 1462 C CA . SER A 1 184 ? 5.967 7.856 18.622 1.00 98.06 184 SER A CA 1
ATOM 1463 C C . SER A 1 184 ? 6.291 6.701 17.686 1.00 98.06 184 SER A C 1
ATOM 1465 O O . SER A 1 184 ? 5.386 6.008 17.215 1.00 98.06 184 SER A O 1
ATOM 1467 N N . TYR A 1 185 ? 7.581 6.492 17.443 1.00 98.38 185 TYR A N 1
ATOM 1468 C CA . TYR A 1 185 ? 8.086 5.484 16.519 1.00 98.38 185 TYR A CA 1
ATOM 1469 C C . TYR A 1 185 ? 9.063 4.570 17.231 1.00 98.38 185 TYR A C 1
ATOM 1471 O O . TYR A 1 185 ? 9.889 5.032 18.019 1.00 98.38 185 TYR A O 1
ATOM 1479 N N . TYR A 1 186 ? 8.991 3.282 16.916 1.00 98.69 186 TYR A N 1
ATOM 1480 C CA . TYR A 1 186 ? 9.863 2.271 17.487 1.00 98.69 186 TYR A CA 1
ATOM 1481 C C . TYR A 1 186 ? 10.416 1.378 16.384 1.00 98.69 186 TYR A C 1
ATOM 1483 O O . TYR A 1 186 ? 9.656 0.836 15.582 1.00 98.69 186 TYR A O 1
ATOM 1491 N N . ILE A 1 187 ? 11.732 1.178 16.381 1.00 98.56 187 ILE A N 1
ATOM 1492 C CA . ILE A 1 187 ? 12.417 0.186 15.548 1.00 98.56 187 ILE A CA 1
ATOM 1493 C C . ILE A 1 187 ? 13.038 -0.837 16.492 1.00 98.56 187 ILE A C 1
ATOM 1495 O O . ILE A 1 187 ? 13.748 -0.479 17.428 1.00 98.56 187 ILE A O 1
ATOM 1499 N N . ASN A 1 188 ? 12.737 -2.119 16.286 1.00 98.12 188 ASN A N 1
ATOM 1500 C CA . ASN A 1 188 ? 13.185 -3.217 17.155 1.00 98.12 188 ASN A CA 1
ATOM 1501 C C . ASN A 1 188 ? 12.857 -2.984 18.648 1.00 98.12 188 ASN A C 1
ATOM 1503 O O . ASN A 1 188 ? 13.643 -3.313 19.535 1.00 98.12 188 ASN A O 1
ATOM 1507 N N . GLY A 1 189 ? 11.704 -2.364 18.921 1.00 98.00 189 GLY A N 1
ATOM 1508 C CA . GLY A 1 189 ? 11.248 -2.018 20.271 1.00 98.00 189 GLY A CA 1
ATOM 1509 C C . GLY A 1 189 ? 11.946 -0.809 20.904 1.00 98.00 189 GLY A C 1
ATOM 1510 O O . GLY A 1 189 ? 11.582 -0.427 22.012 1.00 98.00 189 GLY A O 1
ATOM 1511 N N . GLN A 1 190 ? 12.914 -0.188 20.225 1.00 98.31 190 GLN A N 1
ATOM 1512 C CA . GLN A 1 190 ? 13.603 1.008 20.708 1.00 98.31 190 GLN A CA 1
ATOM 1513 C C . GLN A 1 190 ? 12.988 2.269 20.098 1.00 98.31 190 GLN A C 1
ATOM 1515 O O . GLN A 1 190 ? 12.736 2.279 18.890 1.00 98.31 190 GLN A O 1
ATOM 1520 N N . PRO A 1 191 ? 12.745 3.326 20.893 1.00 98.19 191 PRO A N 1
ATOM 1521 C CA . PRO A 1 191 ? 12.228 4.583 20.371 1.00 98.19 191 PRO A CA 1
ATOM 1522 C C . PRO A 1 191 ? 13.228 5.212 19.393 1.00 98.19 191 PRO A C 1
ATOM 1524 O O . PRO A 1 191 ? 14.435 5.193 19.636 1.00 98.19 191 PRO A O 1
ATOM 1527 N N . VAL A 1 192 ? 12.724 5.791 18.303 1.00 97.81 192 VAL A N 1
ATOM 1528 C CA . VAL A 1 192 ? 13.538 6.470 17.284 1.00 97.81 192 VAL A CA 1
ATOM 1529 C C . VAL A 1 192 ? 12.969 7.841 16.933 1.00 97.81 192 VAL A C 1
ATOM 1531 O O . VAL A 1 192 ? 11.757 8.056 16.960 1.00 97.81 192 VAL A O 1
ATOM 1534 N N . ASP A 1 193 ? 13.857 8.767 16.577 1.00 96.19 193 ASP A N 1
ATOM 1535 C CA . ASP A 1 193 ? 13.496 10.079 16.043 1.00 96.19 193 ASP A CA 1
ATOM 1536 C C . ASP A 1 193 ? 13.539 10.039 14.511 1.00 96.19 193 ASP A C 1
ATOM 1538 O O . ASP A 1 193 ? 14.611 9.944 13.917 1.00 96.19 193 ASP A O 1
ATOM 1542 N N . LEU A 1 194 ? 12.362 10.102 13.882 1.00 96.69 194 LEU A N 1
ATOM 1543 C CA . LEU A 1 194 ? 12.219 10.106 12.424 1.00 96.69 194 LEU A CA 1
ATOM 1544 C C . LEU A 1 194 ? 12.224 11.515 11.815 1.00 96.69 194 LEU A C 1
ATOM 1546 O O . LEU A 1 194 ? 12.026 11.641 10.611 1.00 96.69 194 LEU A O 1
ATOM 1550 N N . SER A 1 195 ? 12.481 12.578 12.595 1.00 93.75 195 SER A N 1
ATOM 1551 C CA . SER A 1 195 ? 12.713 13.926 12.038 1.00 93.75 195 SER A CA 1
ATOM 1552 C C . SER A 1 195 ? 13.938 13.984 11.115 1.00 93.75 195 SER A C 1
ATOM 1554 O O . SER A 1 195 ? 14.125 14.945 10.368 1.00 93.75 195 SER A O 1
ATOM 1556 N N . LYS A 1 196 ? 14.770 12.941 11.163 1.00 92.25 196 LYS A N 1
ATOM 1557 C CA . LYS A 1 196 ? 15.873 12.659 10.250 1.00 92.25 196 LYS A CA 1
ATOM 1558 C C . LYS A 1 196 ? 15.719 11.239 9.717 1.00 92.25 196 LYS A C 1
ATOM 1560 O O . LYS A 1 196 ? 15.044 10.408 10.319 1.00 92.25 196 LYS A O 1
ATOM 1565 N N . GLU A 1 197 ? 16.376 10.957 8.597 1.00 96.12 197 GLU A N 1
ATOM 1566 C CA . GLU A 1 197 ? 16.411 9.596 8.071 1.00 96.12 197 GLU A CA 1
ATOM 1567 C C . GLU A 1 197 ? 17.163 8.661 9.025 1.00 96.12 197 GLU A C 1
ATOM 1569 O O . GLU A 1 197 ? 18.289 8.937 9.444 1.00 96.12 197 GLU A O 1
ATOM 1574 N N . VAL A 1 198 ? 16.523 7.540 9.346 1.00 97.44 198 VAL A N 1
ATOM 1575 C CA . VAL A 1 198 ? 17.075 6.443 10.133 1.00 97.44 198 VAL A CA 1
ATOM 1576 C C . VAL A 1 198 ? 17.265 5.247 9.211 1.00 97.44 198 VAL A C 1
ATOM 1578 O O . VAL A 1 198 ? 16.304 4.715 8.650 1.00 97.44 198 VAL A O 1
ATOM 1581 N N . VAL A 1 199 ? 18.516 4.809 9.078 1.00 97.44 199 VAL A N 1
ATOM 1582 C CA . VAL A 1 199 ? 18.894 3.586 8.363 1.00 97.44 199 VAL A CA 1
ATOM 1583 C C . VAL A 1 199 ? 19.159 2.496 9.388 1.00 97.44 199 VAL A C 1
ATOM 1585 O O . VAL A 1 199 ? 19.896 2.706 10.348 1.00 97.44 199 VAL A O 1
ATOM 1588 N N . THR A 1 200 ? 18.539 1.335 9.215 1.00 97.38 200 THR A N 1
ATOM 1589 C CA . THR A 1 200 ? 18.721 0.179 10.101 1.00 97.38 200 THR A CA 1
ATOM 1590 C C . THR A 1 200 ? 19.036 -1.043 9.259 1.00 97.38 200 THR A C 1
ATOM 1592 O O . THR A 1 200 ? 18.203 -1.439 8.456 1.00 97.38 200 THR A O 1
ATOM 1595 N N . ASP A 1 201 ? 20.203 -1.660 9.455 1.00 96.62 201 ASP A N 1
ATOM 1596 C CA . ASP A 1 201 ? 20.659 -2.800 8.638 1.00 96.62 201 ASP A CA 1
ATOM 1597 C C . ASP A 1 201 ? 19.855 -4.085 8.877 1.00 96.62 201 ASP A C 1
ATOM 1599 O O . ASP A 1 201 ? 19.745 -4.939 7.997 1.00 96.62 201 ASP A O 1
ATOM 1603 N N . LYS A 1 202 ? 19.334 -4.252 10.097 1.00 96.81 202 LYS A N 1
ATOM 1604 C CA . LYS A 1 202 ? 18.651 -5.464 10.564 1.00 96.81 202 LYS A CA 1
ATOM 1605 C C . LYS A 1 202 ? 17.375 -5.107 11.314 1.00 96.81 202 LYS A C 1
ATOM 1607 O O . LYS A 1 202 ? 17.301 -5.190 12.543 1.00 96.81 202 LYS A O 1
ATOM 1612 N N . THR A 1 203 ? 16.362 -4.693 10.571 1.00 98.25 203 THR A N 1
ATOM 1613 C CA . THR A 1 203 ? 15.045 -4.406 11.135 1.00 98.25 203 THR A CA 1
ATOM 1614 C C . THR A 1 203 ? 14.260 -5.696 11.317 1.00 98.25 203 THR A C 1
ATOM 1616 O O . THR A 1 203 ? 14.080 -6.473 10.384 1.00 98.25 203 THR A O 1
ATOM 1619 N N . GLN A 1 204 ? 13.799 -5.914 12.543 1.00 98.06 204 GLN A N 1
ATOM 1620 C CA . GLN A 1 204 ? 12.933 -7.008 12.971 1.00 98.06 204 GLN A CA 1
ATOM 1621 C C . GLN A 1 204 ? 11.483 -6.540 13.124 1.00 98.06 204 GLN A C 1
ATOM 1623 O O . GLN A 1 204 ? 10.553 -7.287 12.811 1.00 98.06 204 GLN A O 1
ATOM 1628 N N . SER A 1 205 ? 11.286 -5.308 13.596 1.00 98.44 205 SER A N 1
ATOM 1629 C CA . SER A 1 205 ? 9.960 -4.717 13.759 1.00 98.44 205 SER A CA 1
ATOM 1630 C C . SER A 1 205 ? 9.982 -3.199 13.630 1.00 98.44 205 SER A C 1
ATOM 1632 O O . SER A 1 205 ? 10.934 -2.554 14.071 1.00 98.44 205 SER A O 1
ATOM 1634 N N . PHE A 1 206 ? 8.886 -2.639 13.133 1.00 98.56 206 PHE A N 1
ATOM 1635 C CA . PHE A 1 206 ? 8.560 -1.217 13.212 1.00 98.56 206 PHE A CA 1
ATOM 1636 C C . PHE A 1 206 ? 7.195 -1.051 13.881 1.00 98.56 206 PHE A C 1
ATOM 1638 O O . PHE A 1 206 ? 6.291 -1.846 13.630 1.00 98.56 206 PHE A O 1
ATOM 1645 N N . TYR A 1 207 ? 7.028 -0.013 14.693 1.00 98.75 207 TYR A N 1
ATOM 1646 C CA . TYR A 1 207 ? 5.741 0.357 15.273 1.00 98.75 207 TYR A CA 1
ATOM 1647 C C . TYR A 1 207 ? 5.587 1.877 15.305 1.00 98.75 207 TYR A C 1
ATOM 1649 O O . TYR A 1 207 ? 6.511 2.579 15.717 1.00 98.75 207 TYR A O 1
ATOM 1657 N N . MET A 1 208 ? 4.420 2.373 14.895 1.00 98.25 208 MET A N 1
ATOM 1658 C CA . MET A 1 208 ? 4.027 3.774 15.037 1.00 98.25 208 MET A CA 1
ATOM 1659 C C . MET A 1 208 ? 2.698 3.891 15.778 1.00 98.25 208 MET A C 1
ATOM 1661 O O . MET A 1 208 ? 1.773 3.112 15.543 1.00 98.25 208 MET A O 1
ATOM 1665 N N . THR A 1 209 ? 2.596 4.889 16.651 1.00 98.25 209 THR A N 1
ATOM 1666 C CA . THR A 1 209 ? 1.377 5.169 17.415 1.00 98.25 209 THR A CA 1
ATOM 1667 C C . THR A 1 209 ? 1.281 6.645 17.774 1.00 98.25 209 THR A C 1
ATOM 1669 O O . THR A 1 209 ? 2.292 7.296 18.024 1.00 98.25 209 THR A O 1
ATOM 1672 N N . ASN A 1 210 ? 0.064 7.165 17.851 1.00 97.44 210 ASN A N 1
ATOM 1673 C CA . ASN A 1 210 ? -0.276 8.459 18.447 1.00 97.44 210 ASN A CA 1
ATOM 1674 C C . ASN A 1 210 ? -0.971 8.307 19.816 1.00 97.44 210 ASN A C 1
ATOM 1676 O O . ASN A 1 210 ? -1.607 9.241 20.302 1.00 97.44 210 ASN A O 1
ATOM 1680 N N . GLY A 1 211 ? -0.894 7.116 20.420 1.00 97.31 211 GLY A N 1
ATOM 1681 C CA . GLY A 1 211 ? -1.602 6.761 21.650 1.00 97.31 211 GLY A CA 1
ATOM 1682 C C . GLY A 1 211 ? -3.030 6.249 21.437 1.00 97.31 211 GLY A C 1
ATOM 1683 O O . GLY A 1 211 ? -3.703 5.956 22.421 1.00 97.31 211 GLY A O 1
ATOM 1684 N N . LYS A 1 212 ? -3.502 6.134 20.186 1.00 97.06 212 LYS A N 1
ATOM 1685 C CA . LYS A 1 212 ? -4.795 5.527 19.844 1.00 97.06 212 LYS A CA 1
ATOM 1686 C C . LYS A 1 212 ? -4.570 4.173 19.168 1.00 97.06 212 LYS A C 1
ATOM 1688 O O . LYS A 1 212 ? -3.979 4.091 18.088 1.00 97.06 212 LYS A O 1
ATOM 1693 N N . ASP A 1 213 ? -5.039 3.100 19.796 1.00 95.50 213 ASP A N 1
ATOM 1694 C CA . ASP A 1 213 ? -4.789 1.728 19.326 1.00 95.50 213 ASP A CA 1
ATOM 1695 C C . ASP A 1 213 ? -5.373 1.477 17.927 1.00 95.50 213 ASP A C 1
ATOM 1697 O O . ASP A 1 213 ? -4.700 0.931 17.057 1.00 95.50 213 ASP A O 1
ATOM 1701 N N . ASN A 1 214 ? -6.576 1.994 17.667 1.00 95.88 214 ASN A N 1
ATOM 1702 C CA . ASN A 1 214 ? -7.278 1.952 16.376 1.00 95.88 214 ASN A CA 1
ATOM 1703 C C . ASN A 1 214 ? -6.594 2.740 15.238 1.00 95.88 214 ASN A C 1
ATOM 1705 O O . ASN A 1 214 ? -7.066 2.708 14.103 1.00 95.88 214 ASN A O 1
ATOM 1709 N N . GLN A 1 215 ? -5.507 3.462 15.518 1.00 97.56 215 GLN A N 1
ATOM 1710 C CA . GLN A 1 215 ? -4.712 4.181 14.520 1.00 97.56 215 GLN A CA 1
ATOM 1711 C C . GLN A 1 215 ? -3.248 3.728 14.482 1.00 97.56 215 GLN A C 1
ATOM 1713 O O . GLN A 1 215 ? -2.490 4.164 13.613 1.00 97.56 215 GLN A O 1
ATOM 1718 N N . SER A 1 216 ? -2.853 2.841 15.395 1.00 98.12 216 SER A N 1
ATOM 1719 C CA . SER A 1 216 ? -1.487 2.338 15.494 1.00 98.12 216 SER A CA 1
ATOM 1720 C C . SER A 1 216 ? -1.204 1.298 14.410 1.00 98.12 216 SER A C 1
ATOM 1722 O O . SER A 1 216 ? -2.085 0.538 14.009 1.00 98.12 216 SER A O 1
ATOM 1724 N N . ILE A 1 217 ? 0.032 1.268 13.910 1.00 98.50 217 ILE A N 1
ATOM 1725 C CA . ILE A 1 217 ? 0.436 0.380 12.812 1.00 98.50 217 ILE A CA 1
ATOM 1726 C C . ILE A 1 217 ? 1.765 -0.277 13.168 1.00 98.50 217 ILE A C 1
ATOM 1728 O O . ILE A 1 217 ? 2.721 0.395 13.560 1.00 98.50 217 ILE A O 1
ATOM 1732 N N . GLY A 1 218 ? 1.819 -1.601 13.023 1.00 98.38 218 GLY A N 1
ATOM 1733 C CA . GLY A 1 218 ? 3.005 -2.406 13.285 1.00 98.38 218 GLY A CA 1
ATOM 1734 C C . GLY A 1 218 ? 3.394 -3.267 12.088 1.00 98.38 218 GLY A C 1
ATOM 1735 O O . GLY A 1 218 ? 2.540 -3.863 11.435 1.00 98.38 218 GLY A O 1
ATOM 1736 N N . TYR A 1 219 ? 4.697 -3.377 11.850 1.00 98.56 219 TYR A N 1
ATOM 1737 C CA . TYR A 1 219 ? 5.296 -4.267 10.860 1.00 98.56 219 TYR A CA 1
ATOM 1738 C C . TYR A 1 219 ? 6.271 -5.211 11.558 1.00 98.56 219 TYR A C 1
ATOM 1740 O O . TYR A 1 219 ? 7.093 -4.776 12.364 1.00 98.56 219 TYR A O 1
ATOM 1748 N N . VAL A 1 220 ? 6.207 -6.500 11.226 1.00 98.25 220 VAL A N 1
ATOM 1749 C CA . VAL A 1 220 ? 7.161 -7.520 11.680 1.00 98.25 220 VAL A CA 1
ATOM 1750 C C . VAL A 1 220 ? 7.774 -8.178 10.455 1.00 98.25 220 VAL A C 1
ATOM 1752 O O . VAL A 1 220 ? 7.060 -8.619 9.555 1.00 98.25 220 VAL A O 1
ATOM 1755 N N . PHE A 1 221 ? 9.099 -8.256 10.429 1.00 97.88 221 PHE A N 1
ATOM 1756 C CA . PHE A 1 221 ? 9.842 -8.821 9.312 1.00 97.88 221 PHE A CA 1
ATOM 1757 C C . PHE A 1 221 ? 10.195 -10.281 9.602 1.00 97.88 221 PHE A C 1
ATOM 1759 O O . PHE A 1 221 ? 10.827 -10.584 10.610 1.00 97.88 221 PHE A O 1
ATOM 1766 N N . LEU A 1 222 ? 9.788 -11.201 8.721 1.00 95.38 222 LEU A N 1
ATOM 1767 C CA . LEU A 1 222 ? 10.058 -12.639 8.892 1.00 95.38 222 LEU A CA 1
ATOM 1768 C C . LEU A 1 222 ? 11.560 -12.958 8.851 1.00 95.38 222 LEU A C 1
ATOM 1770 O O . LEU A 1 222 ? 12.018 -13.867 9.534 1.00 95.38 222 LEU A O 1
ATOM 1774 N N . ASN A 1 223 ? 12.311 -12.173 8.079 1.00 93.75 223 ASN A N 1
ATOM 1775 C CA . ASN A 1 223 ? 13.767 -12.147 8.055 1.00 93.75 223 ASN A CA 1
ATOM 1776 C C . ASN A 1 223 ? 14.215 -10.710 8.319 1.00 93.75 223 ASN A C 1
ATOM 1778 O O . ASN A 1 223 ? 13.546 -9.781 7.877 1.00 93.75 223 ASN A O 1
ATOM 1782 N N . GLN A 1 224 ? 15.348 -10.517 8.991 1.00 92.88 224 GLN A N 1
ATOM 1783 C CA . GLN A 1 224 ? 15.893 -9.176 9.209 1.00 92.88 224 GLN A CA 1
ATOM 1784 C C . GLN A 1 224 ? 16.288 -8.540 7.872 1.00 92.88 224 GLN A C 1
ATOM 1786 O O . GLN A 1 224 ? 17.032 -9.148 7.102 1.00 92.88 224 GLN A O 1
ATOM 1791 N N . LEU A 1 225 ? 15.801 -7.325 7.610 1.00 92.56 225 LEU A N 1
ATOM 1792 C CA . LEU A 1 225 ? 16.068 -6.588 6.372 1.00 92.56 225 LEU A CA 1
ATOM 1793 C C . LEU A 1 225 ? 16.638 -5.196 6.668 1.00 92.56 225 LEU A C 1
ATOM 1795 O O . LEU A 1 225 ? 16.257 -4.598 7.680 1.00 92.56 225 LEU A O 1
ATOM 1799 N N . PRO A 1 226 ? 17.488 -4.652 5.778 1.00 96.25 226 PRO A N 1
ATOM 1800 C CA . PRO A 1 226 ? 17.849 -3.249 5.828 1.00 96.25 226 PRO A CA 1
ATOM 1801 C C . PRO A 1 226 ? 16.634 -2.384 5.478 1.00 96.25 226 PRO A C 1
ATOM 1803 O O . PRO A 1 226 ? 15.954 -2.624 4.478 1.00 96.25 226 PRO A O 1
ATOM 1806 N N . THR A 1 227 ? 16.357 -1.368 6.290 1.00 97.38 227 THR A N 1
ATOM 1807 C CA . THR A 1 227 ? 15.233 -0.445 6.085 1.00 97.38 227 THR A CA 1
ATOM 1808 C C . THR A 1 227 ? 15.649 1.003 6.276 1.00 97.38 227 THR A C 1
ATOM 1810 O O . THR A 1 227 ? 16.544 1.305 7.065 1.00 97.38 227 THR A O 1
ATOM 1813 N N . TYR A 1 228 ? 14.914 1.890 5.613 1.00 97.31 228 TYR A N 1
ATOM 1814 C CA . TYR A 1 228 ? 15.048 3.337 5.704 1.00 97.31 228 TYR A CA 1
ATOM 1815 C C . TYR A 1 228 ? 13.710 3.898 6.180 1.00 97.31 228 TYR A C 1
ATOM 1817 O O . TYR A 1 228 ? 12.672 3.563 5.607 1.00 97.31 228 TYR A O 1
ATOM 1825 N N . ALA A 1 229 ? 13.726 4.734 7.212 1.00 97.50 229 ALA A N 1
ATOM 1826 C CA . ALA A 1 229 ? 12.535 5.390 7.739 1.00 97.50 229 ALA A CA 1
ATOM 1827 C C . ALA A 1 229 ? 12.812 6.878 7.952 1.00 97.50 229 ALA A C 1
ATOM 1829 O O . ALA A 1 229 ? 13.865 7.250 8.462 1.00 97.50 229 ALA A O 1
ATOM 1830 N N . LYS A 1 230 ? 11.862 7.727 7.569 1.00 97.06 230 LYS A N 1
ATOM 1831 C CA . LYS A 1 230 ? 11.907 9.173 7.794 1.00 97.06 230 LYS A CA 1
ATOM 1832 C C . LYS A 1 230 ? 10.492 9.732 7.858 1.00 97.06 230 LYS A C 1
ATOM 1834 O O . LYS A 1 230 ? 9.567 9.133 7.311 1.00 97.06 230 LYS A O 1
ATOM 1839 N N . LEU A 1 231 ? 10.357 10.885 8.490 1.00 94.69 231 LEU A N 1
ATOM 1840 C CA . LEU A 1 231 ? 9.189 11.742 8.416 1.00 94.69 231 LEU A CA 1
ATOM 1841 C C . LEU A 1 231 ? 9.506 12.887 7.457 1.00 94.69 231 LEU A C 1
ATOM 1843 O O . LEU A 1 231 ? 10.440 13.652 7.696 1.00 94.69 231 LEU A O 1
ATOM 1847 N N . ASP A 1 232 ? 8.744 12.983 6.375 1.00 84.88 232 ASP A N 1
ATOM 1848 C CA . ASP A 1 232 ? 8.816 14.132 5.478 1.00 84.88 232 ASP A CA 1
ATOM 1849 C C . ASP A 1 232 ? 7.986 15.282 6.066 1.00 84.88 232 ASP A C 1
ATOM 1851 O O . ASP A 1 232 ? 6.899 15.056 6.606 1.00 84.88 232 ASP A O 1
ATOM 1855 N N . GLN A 1 233 ? 8.550 16.494 6.034 1.00 64.62 233 GLN A N 1
ATOM 1856 C CA . GLN A 1 233 ? 7.897 17.728 6.489 1.00 64.62 233 GLN A CA 1
ATOM 1857 C C . GLN A 1 233 ? 7.142 18.403 5.350 1.00 64.62 233 GLN A C 1
ATOM 1859 O O . GLN A 1 233 ? 7.685 18.417 4.221 1.00 64.62 233 GLN A O 1
#

Organism: Streptococcus suis (strain GZ1) (NCBI:txid423211)